Protein AF-A0AA39L4K6-F1 (afdb_monomer_lite)

Radius of gyration: 18.59 Å; chains: 1; bounding box: 51×26×50 Å

InterPro domains:
  IPR039020 Terpene cyclase PaxB-like [PF25129] (15-194)
  IPR039020 Terpene cyclase PaxB-like [PTHR42038] (5-194)

Organism: Sarocladium strictum (NCBI:txid5046)

Foldseek 3Di:
DDQDLFDDPPPPDPVPSVVVVVVVVVVLVLVLQLLVVLLVLCQVLLAQQWDLLLLLLLLLLLVCCLPPLDAGPVSNVSSVSVNVSSVSNLVSRLRSLCPLCVVPVPCNVCSVVSNNVSNVVNNVVLNVLLCVQQVDAQPDDDDQASPDHHVDGRRDSPVSSVVSVVVSVVCGVVRLVVSCVVRVHQGSHDPVSD

Sequence (194 aa):
MGYYNDVPPPGTPDWVMPTFAGIMSASVGLWLMAYVLMARRSLASNATPTPLIILGLNLAWEAVFAFYVADGPLDRIGFACWFLVDVPLVWATLRTIPKSFESQPLVRRHANAILFLSFLAGLAAFGWYAVWWLERPGMGYGDKTGKGWKDLTDRDTTELSFWTAVPIQLGGSIGSVAMVLQRGHSGGHGYAIW

pLDDT: mean 90.8, std 8.73, range [29.97, 98.5]

Structure (mmCIF, N/CA/C/O backbone):
data_AF-A0AA39L4K6-F1
#
_entry.id   AF-A0AA39L4K6-F1
#
loop_
_atom_site.group_PDB
_atom_site.id
_atom_site.type_symbol
_atom_site.label_atom_id
_atom_site.label_alt_id
_atom_site.label_comp_id
_atom_site.label_asym_id
_atom_site.label_entity_id
_atom_site.label_seq_id
_atom_site.pdbx_PDB_ins_code
_atom_site.Cartn_x
_atom_site.Cartn_y
_atom_site.Cartn_z
_atom_site.occupancy
_atom_site.B_iso_or_equiv
_atom_site.auth_seq_id
_atom_site.auth_comp_id
_atom_site.auth_asym_id
_atom_site.auth_atom_id
_atom_site.pdbx_PDB_model_num
ATOM 1 N N . MET A 1 1 ? 18.114 -14.392 -19.709 1.00 29.97 1 MET A N 1
ATOM 2 C CA . MET A 1 1 ? 16.843 -13.654 -19.555 1.00 29.97 1 MET A CA 1
ATOM 3 C C . MET A 1 1 ? 16.892 -12.989 -18.196 1.00 29.97 1 MET A C 1
ATOM 5 O O . MET A 1 1 ? 17.061 -13.702 -17.215 1.00 29.97 1 MET A O 1
ATOM 9 N N . GLY A 1 2 ? 16.935 -11.656 -18.158 1.00 38.69 2 GLY A N 1
ATOM 10 C CA . GLY A 1 2 ? 17.091 -10.896 -16.916 1.00 38.69 2 GLY A CA 1
ATOM 11 C C . GLY A 1 2 ? 15.879 -11.062 -16.002 1.00 38.69 2 GLY A C 1
ATOM 12 O O . GLY A 1 2 ? 14.761 -11.207 -16.480 1.00 38.69 2 GLY A O 1
ATOM 13 N N . TYR A 1 3 ? 16.123 -11.066 -14.692 1.00 43.72 3 TYR A N 1
ATOM 14 C CA . TYR A 1 3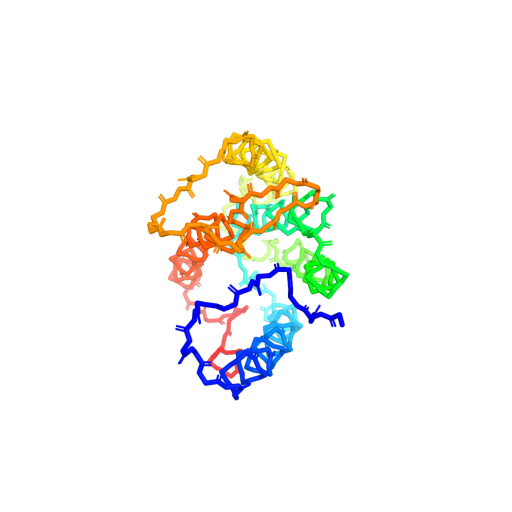 ? 15.100 -11.160 -13.643 1.00 43.72 3 TYR A CA 1
ATOM 15 C C . TYR A 1 3 ? 14.192 -9.917 -13.553 1.00 43.72 3 TYR A C 1
ATOM 17 O O . TYR A 1 3 ? 13.154 -9.972 -12.902 1.00 43.72 3 TYR A O 1
ATOM 25 N N . TYR A 1 4 ? 14.576 -8.833 -14.232 1.00 54.91 4 TYR A N 1
ATOM 26 C CA . TYR A 1 4 ? 13.848 -7.576 -14.367 1.00 54.91 4 TYR A CA 1
ATOM 27 C C . TYR A 1 4 ? 13.810 -7.181 -15.846 1.00 54.91 4 TYR A C 1
ATOM 29 O O . TYR A 1 4 ? 14.775 -7.434 -16.572 1.00 54.91 4 TYR A O 1
ATOM 37 N N . ASN A 1 5 ? 12.714 -6.550 -16.273 1.00 64.12 5 ASN A N 1
ATOM 38 C CA . ASN A 1 5 ? 12.571 -6.016 -17.634 1.00 64.12 5 ASN A CA 1
ATOM 39 C C . ASN A 1 5 ? 13.430 -4.764 -17.867 1.00 64.12 5 ASN A C 1
ATOM 41 O O . ASN A 1 5 ? 13.620 -4.351 -19.009 1.00 64.12 5 ASN A O 1
ATOM 45 N N . ASP A 1 6 ? 13.986 -4.206 -16.791 1.00 72.31 6 ASP A N 1
ATOM 46 C CA . ASP A 1 6 ? 14.810 -3.011 -16.820 1.00 72.31 6 ASP A CA 1
ATOM 47 C C . ASP A 1 6 ? 16.268 -3.327 -17.163 1.00 72.31 6 ASP A C 1
ATOM 49 O O . ASP A 1 6 ? 16.930 -4.139 -16.509 1.00 72.31 6 ASP A O 1
ATOM 53 N N . VAL A 1 7 ? 16.798 -2.621 -18.158 1.00 80.69 7 VAL A N 1
ATOM 54 C CA . VAL A 1 7 ? 18.212 -2.686 -18.533 1.00 80.69 7 VAL A CA 1
ATOM 55 C C . VAL A 1 7 ? 18.989 -1.605 -17.766 1.00 80.69 7 VAL A C 1
ATOM 57 O O . VAL A 1 7 ? 18.635 -0.429 -17.863 1.00 80.69 7 VAL A O 1
ATOM 60 N N . PRO A 1 8 ? 20.039 -1.955 -16.995 1.00 83.25 8 PRO A N 1
ATOM 61 C CA . PRO A 1 8 ? 20.866 -0.958 -16.321 1.00 83.25 8 PRO A CA 1
ATOM 62 C C . PRO A 1 8 ? 21.578 -0.041 -17.329 1.00 83.25 8 PRO A C 1
ATOM 64 O O . PRO A 1 8 ? 21.989 -0.515 -18.393 1.00 83.25 8 PRO A O 1
ATOM 67 N N . PRO A 1 9 ? 21.821 1.238 -16.985 1.00 84.25 9 PRO A N 1
ATOM 68 C CA . PRO A 1 9 ? 22.640 2.121 -17.806 1.00 84.25 9 PRO A CA 1
ATOM 69 C C . PRO A 1 9 ? 24.044 1.546 -18.072 1.00 84.25 9 PRO A C 1
ATOM 71 O O . PRO A 1 9 ? 24.598 0.854 -17.204 1.00 84.25 9 PRO A O 1
ATOM 74 N N . PRO A 1 10 ? 24.666 1.869 -19.223 1.00 86.25 10 PRO A N 1
ATOM 75 C CA . PRO A 1 10 ? 26.037 1.465 -19.514 1.00 86.25 10 PRO A CA 1
ATOM 76 C C . PRO A 1 10 ? 27.009 1.876 -18.399 1.00 86.25 10 PRO A C 1
ATOM 78 O O . PRO A 1 10 ? 26.962 3.000 -17.905 1.00 86.25 10 PRO A O 1
ATOM 81 N N . GLY A 1 11 ? 27.902 0.963 -18.007 1.00 88.06 11 GLY A N 1
ATOM 82 C CA . GLY A 1 11 ? 28.876 1.194 -16.932 1.00 88.06 11 GLY A CA 1
ATOM 83 C C . GLY A 1 11 ? 28.371 0.881 -15.518 1.00 88.06 11 GLY A C 1
ATOM 84 O O . GLY A 1 11 ? 29.139 1.018 -14.566 1.00 88.06 11 GLY A O 1
ATOM 85 N N . THR A 1 12 ? 27.121 0.429 -15.359 1.00 88.50 12 THR A N 1
ATOM 86 C CA . THR A 1 12 ? 26.621 -0.074 -14.069 1.00 88.50 12 THR A CA 1
ATOM 87 C C . THR A 1 12 ? 27.363 -1.361 -13.680 1.00 88.50 12 THR A C 1
ATOM 89 O O . THR A 1 12 ? 27.397 -2.288 -14.488 1.00 88.50 12 THR A O 1
ATOM 92 N N . PRO A 1 13 ? 27.930 -1.469 -12.463 1.00 93.94 13 PRO A N 1
ATOM 93 C CA . PRO A 1 13 ? 28.597 -2.694 -12.025 1.00 93.94 13 PRO A CA 1
ATOM 94 C C . PRO A 1 13 ? 27.655 -3.906 -11.965 1.00 93.94 13 PRO A C 1
ATOM 96 O O . PRO A 1 13 ? 26.534 -3.802 -11.463 1.00 93.94 13 PRO A O 1
ATOM 99 N N . ASP A 1 14 ? 28.146 -5.081 -12.370 1.00 90.44 14 ASP A N 1
ATOM 100 C CA . ASP A 1 14 ? 27.346 -6.315 -12.490 1.00 90.44 14 ASP A CA 1
ATOM 101 C C . ASP A 1 14 ? 26.696 -6.781 -11.175 1.00 90.44 14 ASP A C 1
ATOM 103 O O . ASP A 1 14 ? 25.696 -7.497 -11.187 1.00 90.44 14 ASP A O 1
ATOM 107 N N . TRP A 1 15 ? 27.236 -6.372 -10.023 1.00 90.69 15 TRP A N 1
ATOM 108 C CA . TRP A 1 15 ? 26.705 -6.733 -8.705 1.00 90.69 15 TRP A CA 1
ATOM 109 C C . TRP A 1 15 ? 25.495 -5.891 -8.275 1.00 90.69 15 TRP A C 1
ATOM 111 O O . TRP A 1 15 ? 24.776 -6.303 -7.361 1.00 90.69 15 TRP A O 1
ATOM 121 N N . VAL A 1 16 ? 25.236 -4.744 -8.917 1.00 89.81 16 VAL A N 1
ATOM 122 C CA . VAL A 1 16 ? 24.182 -3.801 -8.499 1.00 89.81 16 VAL A CA 1
ATOM 123 C C . VAL A 1 16 ? 22.800 -4.422 -8.651 1.00 89.81 16 VAL A C 1
ATOM 125 O O . VAL A 1 16 ? 22.031 -4.437 -7.693 1.00 89.81 16 VAL A O 1
ATOM 128 N N . MET A 1 17 ? 22.494 -4.984 -9.823 1.00 85.88 17 MET A N 1
ATOM 129 C CA . MET A 1 17 ? 21.175 -5.568 -10.089 1.00 85.88 17 MET A CA 1
ATOM 130 C C . MET A 1 17 ? 20.872 -6.792 -9.205 1.00 85.88 17 MET A C 1
ATOM 132 O O . MET A 1 17 ? 19.795 -6.826 -8.607 1.00 85.88 17 MET A O 1
ATOM 136 N N . PRO A 1 18 ? 21.798 -7.756 -9.014 1.00 86.56 18 PRO A N 1
ATOM 137 C CA . PRO A 1 18 ? 21.610 -8.838 -8.046 1.00 86.56 18 PRO A CA 1
ATOM 138 C C . PRO A 1 18 ? 21.428 -8.344 -6.606 1.00 86.56 18 PRO A C 1
ATOM 140 O O . PRO A 1 18 ? 20.574 -8.856 -5.884 1.00 86.56 18 PRO A O 1
ATOM 143 N N . THR A 1 19 ? 22.200 -7.337 -6.185 1.00 90.06 19 THR A N 1
ATOM 144 C CA . THR A 1 19 ? 22.086 -6.763 -4.834 1.00 90.06 19 THR A CA 1
ATOM 145 C C . THR A 1 19 ? 20.729 -6.101 -4.626 1.00 90.06 19 THR A C 1
ATOM 147 O O . THR A 1 19 ? 20.071 -6.357 -3.619 1.00 90.06 19 THR A O 1
ATOM 150 N N . PHE A 1 20 ? 20.280 -5.298 -5.594 1.00 85.75 20 PHE A N 1
ATOM 151 C CA . PHE A 1 20 ? 18.956 -4.683 -5.581 1.00 85.75 20 PHE A CA 1
ATOM 152 C C . PHE A 1 20 ? 17.855 -5.744 -5.484 1.00 85.75 20 PHE A C 1
ATOM 154 O O . PHE A 1 20 ? 17.018 -5.668 -4.588 1.00 85.75 20 PHE A O 1
ATOM 161 N N . ALA A 1 21 ? 17.909 -6.779 -6.327 1.00 82.81 21 ALA A N 1
ATOM 162 C CA . ALA A 1 21 ? 16.954 -7.885 -6.309 1.00 82.81 21 ALA A CA 1
ATOM 163 C C . ALA A 1 21 ? 16.888 -8.580 -4.937 1.00 82.81 21 ALA A C 1
ATOM 165 O O . ALA A 1 21 ? 15.802 -8.854 -4.417 1.00 82.81 21 ALA A O 1
ATOM 166 N N . GLY A 1 22 ? 18.052 -8.844 -4.334 1.00 87.81 22 GLY A N 1
ATOM 167 C CA . GLY A 1 22 ? 18.164 -9.475 -3.021 1.00 87.81 22 GLY A CA 1
ATOM 168 C C . GLY A 1 22 ? 17.578 -8.616 -1.901 1.00 87.81 22 GLY A C 1
ATOM 169 O O . GLY A 1 22 ? 16.774 -9.110 -1.109 1.00 87.81 22 GLY A O 1
ATOM 170 N N . ILE A 1 23 ? 17.924 -7.325 -1.864 1.00 89.94 23 ILE A N 1
ATOM 171 C CA . ILE A 1 23 ? 17.387 -6.374 -0.879 1.00 89.94 23 ILE A CA 1
ATOM 172 C C . ILE A 1 23 ? 15.873 -6.235 -1.046 1.00 89.94 23 ILE A C 1
ATOM 174 O O . ILE A 1 23 ? 15.145 -6.331 -0.064 1.00 89.94 23 ILE A O 1
ATOM 178 N N . MET A 1 24 ? 15.383 -6.068 -2.276 1.00 84.62 24 MET A N 1
ATOM 179 C CA . MET A 1 24 ? 13.950 -5.956 -2.552 1.00 84.62 24 MET A CA 1
ATOM 180 C C . MET A 1 24 ? 13.186 -7.199 -2.096 1.00 84.62 24 ME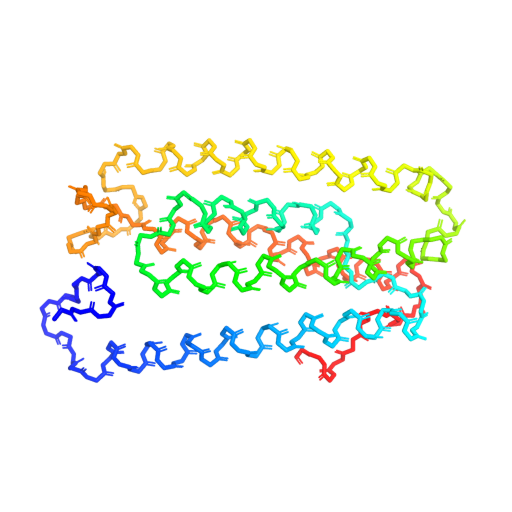T A C 1
ATOM 182 O O . MET A 1 24 ? 12.172 -7.077 -1.412 1.00 84.62 24 MET A O 1
ATOM 186 N N . SER A 1 25 ? 13.701 -8.392 -2.393 1.00 84.69 25 SER A N 1
ATOM 187 C CA . SER A 1 25 ? 13.085 -9.654 -1.966 1.00 84.69 25 SER A CA 1
ATOM 188 C C . SER A 1 25 ? 13.035 -9.785 -0.439 1.00 84.69 25 SER A C 1
ATOM 190 O O . SER A 1 25 ? 12.010 -10.182 0.118 1.00 84.69 25 SER A O 1
ATOM 192 N N . ALA A 1 26 ? 14.116 -9.411 0.254 1.00 89.75 26 ALA A N 1
ATOM 193 C CA . ALA A 1 26 ? 14.155 -9.405 1.715 1.00 89.75 26 ALA A CA 1
ATOM 194 C C . ALA A 1 26 ? 13.148 -8.404 2.306 1.00 89.75 26 ALA A C 1
ATOM 196 O O . ALA A 1 26 ? 12.408 -8.750 3.228 1.00 89.75 26 ALA A O 1
ATOM 197 N N . SER A 1 27 ? 13.066 -7.198 1.738 1.00 88.06 27 SER A N 1
ATOM 198 C CA . SER A 1 27 ? 12.105 -6.165 2.138 1.00 88.06 27 SER A CA 1
ATOM 199 C C . SER A 1 27 ? 10.658 -6.630 1.974 1.00 88.06 27 SER A C 1
ATOM 201 O O . SER A 1 27 ? 9.860 -6.455 2.892 1.00 88.06 27 SER A O 1
ATOM 203 N N . VAL A 1 28 ? 10.321 -7.289 0.858 1.00 86.38 28 VAL A N 1
ATOM 204 C CA . VAL A 1 28 ? 8.992 -7.893 0.646 1.00 86.38 28 VAL A CA 1
ATOM 205 C C . VAL A 1 28 ? 8.684 -8.916 1.743 1.00 86.38 28 VAL A C 1
ATOM 207 O O . VAL A 1 28 ? 7.606 -8.875 2.335 1.00 86.38 28 VAL A O 1
ATOM 210 N N . GLY A 1 29 ? 9.634 -9.801 2.062 1.00 89.69 29 GLY A N 1
ATOM 211 C CA . GLY A 1 29 ? 9.465 -10.814 3.108 1.00 89.69 29 GLY A CA 1
ATOM 212 C C . GLY A 1 29 ? 9.230 -10.218 4.501 1.00 89.69 29 GLY A C 1
ATOM 213 O O . GLY A 1 29 ? 8.312 -10.639 5.209 1.00 89.69 29 GLY A O 1
ATOM 214 N N . LEU A 1 30 ? 10.017 -9.207 4.882 1.00 92.00 30 LEU A N 1
ATOM 215 C CA . LEU A 1 30 ? 9.841 -8.490 6.150 1.00 92.00 30 LEU A CA 1
ATOM 216 C C . LEU A 1 30 ? 8.485 -7.773 6.210 1.00 92.00 30 LEU A C 1
ATOM 218 O O . LEU A 1 30 ? 7.815 -7.818 7.242 1.00 92.00 30 LEU A O 1
ATOM 222 N N . TRP A 1 31 ? 8.043 -7.181 5.099 1.00 90.38 31 TRP A N 1
ATOM 223 C CA . TRP A 1 31 ? 6.750 -6.503 5.012 1.00 90.38 31 TRP A CA 1
ATOM 224 C C . TRP A 1 31 ? 5.567 -7.468 5.175 1.00 90.38 31 TRP A C 1
ATOM 226 O O . TRP A 1 31 ? 4.653 -7.214 5.959 1.00 90.38 31 TRP A O 1
ATOM 236 N N . LEU A 1 32 ? 5.612 -8.630 4.513 1.00 91.88 32 LEU A N 1
ATOM 237 C CA . LEU A 1 32 ? 4.598 -9.681 4.675 1.00 91.88 32 LEU A CA 1
ATOM 238 C C . LEU A 1 32 ? 4.525 -10.171 6.129 1.00 91.88 32 LEU A C 1
ATOM 240 O O . LEU A 1 32 ? 3.436 -10.369 6.675 1.00 91.88 32 LEU A O 1
ATOM 244 N N . MET A 1 33 ? 5.679 -10.330 6.786 1.00 93.00 33 MET A N 1
ATOM 245 C CA . MET A 1 33 ? 5.731 -10.681 8.204 1.00 93.00 33 MET A CA 1
ATOM 246 C C . MET A 1 33 ? 5.096 -9.591 9.078 1.00 93.00 33 MET A C 1
ATOM 248 O O . MET A 1 33 ? 4.331 -9.922 9.989 1.00 93.00 33 MET A O 1
ATOM 252 N N . ALA A 1 34 ? 5.349 -8.313 8.783 1.00 92.81 34 ALA A N 1
ATOM 253 C CA . ALA A 1 34 ? 4.729 -7.198 9.490 1.00 92.81 34 ALA A CA 1
ATOM 254 C C . ALA A 1 34 ? 3.197 -7.265 9.401 1.00 92.81 34 ALA A C 1
ATOM 256 O O . ALA A 1 34 ? 2.538 -7.217 10.438 1.00 92.81 34 ALA A O 1
ATOM 257 N N . TYR A 1 35 ? 2.615 -7.501 8.221 1.00 92.44 35 TYR A N 1
ATOM 258 C CA . TYR A 1 35 ? 1.156 -7.632 8.067 1.00 92.44 35 TYR A CA 1
ATOM 259 C C . TYR A 1 35 ? 0.563 -8.770 8.908 1.00 92.44 35 TYR A C 1
ATOM 261 O O . TYR A 1 35 ? -0.453 -8.590 9.590 1.00 92.44 35 TYR A O 1
ATOM 269 N N . VAL A 1 36 ? 1.223 -9.931 8.941 1.00 93.19 36 VAL A N 1
ATOM 270 C CA . VAL A 1 36 ? 0.792 -11.058 9.783 1.00 93.19 36 VAL A CA 1
ATOM 271 C C . VAL A 1 36 ? 0.846 -10.686 11.269 1.00 93.19 36 VAL A C 1
ATOM 273 O O . VAL A 1 36 ? -0.093 -10.965 12.024 1.00 93.19 36 VAL A O 1
ATOM 276 N N . LEU A 1 37 ? 1.928 -10.041 11.711 1.00 94.50 37 LEU A N 1
ATOM 277 C CA . LEU A 1 37 ? 2.084 -9.599 13.097 1.00 94.50 37 LEU A CA 1
ATOM 278 C C . LEU A 1 37 ? 1.070 -8.509 13.472 1.00 94.50 37 LEU A C 1
ATOM 280 O O . LEU A 1 37 ? 0.504 -8.568 14.567 1.00 94.50 37 LEU A O 1
ATOM 284 N N . MET A 1 38 ? 0.776 -7.572 12.566 1.00 94.56 38 MET A N 1
ATOM 285 C CA . MET A 1 38 ? -0.260 -6.548 12.726 1.00 94.56 38 MET A CA 1
ATOM 286 C C . MET A 1 38 ? -1.634 -7.181 12.939 1.00 94.56 38 MET A C 1
ATOM 288 O O . MET A 1 38 ? -2.312 -6.861 13.918 1.00 94.56 38 MET A O 1
ATOM 292 N N . ALA A 1 39 ? -2.033 -8.127 12.083 1.00 95.06 39 ALA A N 1
ATOM 293 C CA . ALA A 1 39 ? -3.310 -8.825 12.215 1.00 95.06 39 ALA A CA 1
ATOM 294 C C . ALA A 1 39 ? -3.406 -9.573 13.558 1.00 95.06 39 ALA A C 1
ATOM 296 O O . ALA A 1 39 ? -4.384 -9.427 14.296 1.00 95.06 39 ALA A O 1
ATOM 297 N N . ARG A 1 40 ? -2.353 -10.308 13.944 1.00 95.12 40 ARG A N 1
ATOM 298 C CA . ARG A 1 40 ? -2.290 -11.010 15.241 1.00 95.12 40 ARG A CA 1
ATOM 299 C C . ARG A 1 40 ? -2.398 -10.049 16.424 1.00 95.12 40 ARG A C 1
ATOM 301 O O . ARG A 1 40 ? -3.171 -10.297 17.352 1.00 95.12 40 ARG A O 1
ATOM 308 N N . ARG A 1 41 ? -1.637 -8.950 16.406 1.00 94.94 41 ARG A N 1
ATOM 309 C CA . ARG A 1 41 ? -1.636 -7.936 17.470 1.00 94.94 41 ARG A CA 1
ATOM 310 C C . ARG A 1 41 ? -2.989 -7.245 17.575 1.00 94.94 41 ARG A C 1
ATOM 312 O O . ARG A 1 41 ? -3.464 -7.024 18.692 1.00 94.94 41 ARG A O 1
ATOM 319 N N . SER A 1 42 ? -3.612 -6.940 16.442 1.00 95.50 42 SER A N 1
ATOM 320 C CA . SER A 1 42 ? -4.950 -6.360 16.380 1.00 95.50 42 SER A CA 1
ATOM 321 C C . SER A 1 42 ? -5.962 -7.226 17.117 1.00 95.50 42 SER A C 1
ATOM 323 O O . SER A 1 42 ? -6.604 -6.754 18.055 1.00 95.50 42 SER A O 1
ATOM 325 N N . LEU A 1 43 ? -6.027 -8.513 16.779 1.00 96.06 43 LEU A N 1
ATOM 326 C CA . LEU A 1 43 ? -6.960 -9.457 17.396 1.00 96.06 43 LEU A CA 1
ATOM 327 C C . LEU A 1 43 ? -6.700 -9.624 18.895 1.00 96.06 43 LEU A C 1
ATOM 329 O O . LEU A 1 43 ? -7.637 -9.583 19.688 1.00 96.06 43 LEU A O 1
ATOM 333 N N . ALA A 1 44 ? -5.433 -9.746 19.298 1.00 95.50 44 ALA A N 1
ATOM 334 C CA . ALA A 1 44 ? -5.060 -9.897 20.705 1.00 95.50 44 ALA A CA 1
ATOM 335 C C . ALA A 1 44 ? -5.421 -8.663 21.551 1.00 95.50 44 ALA A C 1
ATOM 337 O O . ALA A 1 44 ? -5.822 -8.787 22.706 1.00 95.50 44 ALA A O 1
ATOM 338 N N . SER A 1 45 ? -5.294 -7.463 20.981 1.00 94.75 45 SER A N 1
ATOM 339 C CA . SER A 1 45 ? -5.597 -6.202 21.674 1.00 94.75 45 SER A CA 1
ATOM 340 C C . SER A 1 45 ? -7.031 -5.706 21.460 1.00 94.75 45 SER A C 1
ATOM 342 O O . SER A 1 45 ? -7.458 -4.762 22.125 1.00 94.75 45 SER A O 1
ATOM 344 N N . ASN A 1 46 ? -7.794 -6.359 20.578 1.00 93.94 46 ASN A N 1
ATOM 345 C CA . ASN A 1 46 ? -9.094 -5.907 20.085 1.00 93.94 46 ASN A CA 1
ATOM 346 C C . ASN A 1 46 ? -9.069 -4.459 19.562 1.00 93.94 46 ASN A C 1
ATOM 348 O O . ASN A 1 46 ? -9.996 -3.684 19.792 1.00 93.94 46 ASN A O 1
ATOM 352 N N . ALA A 1 47 ? -7.992 -4.096 18.871 1.00 94.25 47 ALA A N 1
ATOM 353 C CA . ALA A 1 47 ? -7.771 -2.759 18.340 1.00 94.25 47 ALA A CA 1
ATOM 354 C C . ALA A 1 47 ? -7.404 -2.835 16.855 1.00 94.25 47 ALA A C 1
ATOM 356 O O . ALA A 1 47 ? -6.578 -3.662 16.472 1.00 94.25 47 ALA A O 1
ATOM 357 N N . THR A 1 48 ? -8.016 -2.001 16.015 1.00 93.62 48 THR A N 1
ATOM 358 C CA . THR A 1 48 ? -7.743 -1.976 14.574 1.00 93.62 48 THR A CA 1
ATOM 359 C C . THR A 1 48 ? -6.268 -1.667 14.305 1.00 93.62 48 THR A C 1
ATOM 361 O O . THR A 1 48 ? -5.730 -0.755 14.933 1.00 93.62 48 THR A O 1
ATOM 364 N N . PRO A 1 49 ? -5.607 -2.401 13.391 1.00 91.56 49 PRO A N 1
ATOM 365 C CA . PRO A 1 49 ? -4.176 -2.247 13.136 1.00 91.56 49 PRO A CA 1
ATOM 366 C C . PRO A 1 49 ? -3.856 -1.096 12.177 1.00 91.56 49 PRO A C 1
ATOM 368 O O . PRO A 1 49 ? -2.711 -0.673 12.084 1.00 91.56 49 PRO A O 1
ATOM 371 N N . THR A 1 50 ? -4.852 -0.621 11.428 1.00 92.06 50 THR A N 1
ATOM 372 C CA . THR A 1 50 ? -4.685 0.381 10.374 1.00 92.06 50 THR A CA 1
ATOM 373 C C . THR A 1 50 ? -5.987 1.177 10.167 1.00 92.06 50 THR A C 1
ATOM 375 O O . THR A 1 50 ? -7.070 0.669 10.497 1.00 92.06 50 THR A O 1
ATOM 378 N N . PRO A 1 51 ? -5.928 2.420 9.653 1.00 93.81 51 PRO A N 1
ATOM 379 C CA . PRO A 1 51 ? -7.114 3.186 9.274 1.00 93.81 51 PRO A CA 1
ATOM 380 C C . PRO A 1 51 ? -7.908 2.530 8.133 1.00 93.81 51 PRO A C 1
ATOM 382 O O . PRO A 1 51 ? -7.341 2.120 7.124 1.00 93.81 51 PRO A O 1
ATOM 385 N N . LEU A 1 52 ? -9.242 2.514 8.245 1.00 94.31 52 LEU A N 1
ATOM 386 C CA . LEU A 1 52 ? -10.136 1.839 7.287 1.00 94.31 52 LEU A CA 1
ATOM 387 C C . LEU A 1 52 ? -9.989 2.318 5.842 1.00 94.31 52 LEU A C 1
ATOM 389 O O . LEU A 1 52 ? -9.938 1.501 4.927 1.00 94.31 52 LEU A O 1
ATOM 393 N N . ILE A 1 53 ? -9.938 3.638 5.650 1.00 96.12 53 ILE A N 1
ATOM 394 C CA . ILE A 1 53 ? -9.835 4.236 4.315 1.00 96.12 53 ILE A CA 1
ATOM 395 C C . ILE A 1 53 ? -8.504 3.843 3.674 1.00 96.12 53 ILE A C 1
ATOM 397 O O . ILE A 1 53 ? -8.481 3.423 2.523 1.00 96.12 53 ILE A O 1
ATOM 401 N N . ILE A 1 54 ? -7.410 3.927 4.438 1.00 96.44 54 ILE A N 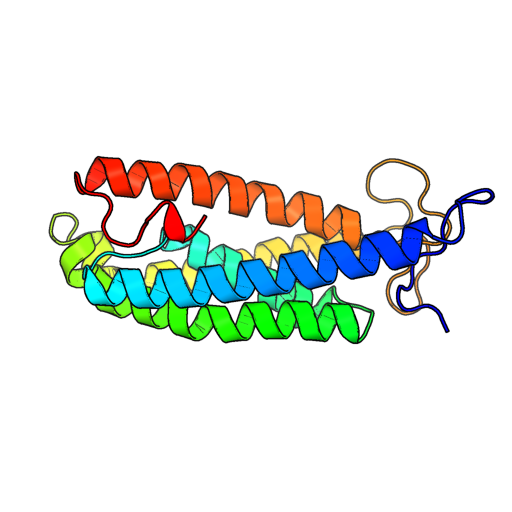1
ATOM 402 C CA . ILE A 1 54 ? -6.076 3.574 3.948 1.00 96.44 54 ILE A CA 1
ATOM 403 C C . ILE A 1 54 ? -5.999 2.091 3.603 1.00 96.44 54 ILE A C 1
ATOM 405 O O . ILE A 1 54 ? -5.475 1.766 2.550 1.00 96.44 54 ILE A O 1
ATOM 409 N N . LEU A 1 55 ? -6.570 1.206 4.424 1.00 95.94 55 LEU A N 1
ATOM 410 C CA . LEU A 1 55 ? -6.620 -0.223 4.115 1.00 95.94 55 LEU A CA 1
ATOM 411 C C . LEU A 1 55 ? -7.369 -0.505 2.807 1.00 95.94 55 LEU A C 1
ATOM 413 O O . LEU A 1 55 ? -6.896 -1.283 1.988 1.00 95.94 55 LEU A O 1
ATOM 417 N N . GLY A 1 56 ? -8.509 0.155 2.580 1.00 97.12 56 GLY A N 1
ATOM 418 C CA . GLY A 1 56 ? -9.240 0.027 1.317 1.00 97.12 56 GLY A CA 1
ATOM 419 C C . GLY A 1 56 ? -8.428 0.518 0.113 1.00 97.12 56 GLY A C 1
ATOM 420 O O . GLY A 1 56 ? -8.393 -0.151 -0.916 1.00 97.12 56 GLY A O 1
ATOM 421 N N . LEU A 1 57 ? -7.745 1.658 0.248 1.00 97.50 57 LEU A N 1
ATOM 422 C CA . LEU A 1 57 ? -6.880 2.201 -0.804 1.00 97.50 57 LEU A CA 1
ATOM 423 C C . LEU A 1 57 ? -5.648 1.320 -1.058 1.00 97.50 57 LEU A C 1
ATOM 425 O O . LEU A 1 57 ? -5.306 1.106 -2.216 1.00 97.50 57 LEU A O 1
ATOM 429 N N . ASN A 1 58 ? -5.018 0.782 -0.010 1.00 96.06 58 ASN A N 1
ATOM 430 C CA . ASN A 1 58 ? -3.875 -0.127 -0.122 1.00 96.06 58 ASN A CA 1
ATOM 431 C C . ASN A 1 58 ? -4.261 -1.399 -0.879 1.00 96.06 58 ASN A C 1
ATOM 433 O O . ASN A 1 58 ? -3.649 -1.724 -1.890 1.00 96.06 58 ASN A O 1
ATOM 437 N N . LEU A 1 59 ? -5.360 -2.036 -0.471 1.00 96.06 59 LEU A N 1
ATOM 438 C CA . LEU A 1 59 ? -5.875 -3.232 -1.132 1.00 96.06 59 LEU A CA 1
ATOM 439 C C . LEU A 1 59 ? -6.182 -2.978 -2.618 1.00 96.06 59 LEU A C 1
ATOM 441 O O . LEU A 1 59 ? -5.944 -3.830 -3.474 1.00 96.06 59 LEU A O 1
ATOM 445 N N . ALA A 1 60 ? -6.717 -1.797 -2.944 1.00 97.19 60 ALA A N 1
ATOM 446 C CA . ALA A 1 60 ? -6.992 -1.409 -4.323 1.00 97.19 60 ALA A CA 1
ATOM 447 C C . ALA A 1 60 ? -5.714 -1.187 -5.136 1.00 97.19 60 ALA A C 1
ATOM 449 O O . ALA A 1 60 ? -5.646 -1.586 -6.299 1.00 97.19 60 ALA A O 1
ATOM 450 N N . TRP A 1 61 ? -4.708 -0.562 -4.526 1.00 97.06 61 TRP A N 1
ATOM 451 C CA . TRP A 1 61 ? -3.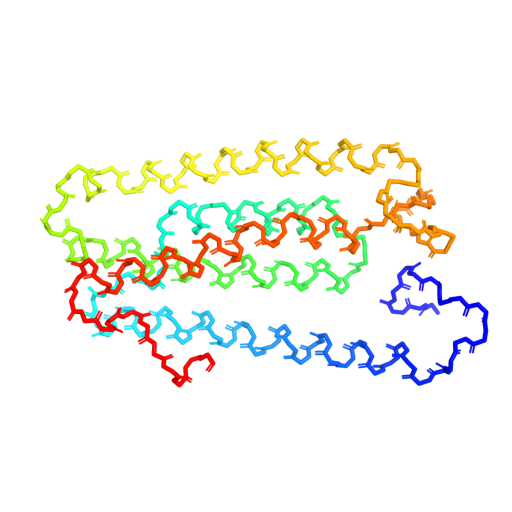399 -0.369 -5.128 1.00 97.06 61 TRP A CA 1
ATOM 452 C C . TRP A 1 61 ? -2.743 -1.714 -5.442 1.00 97.06 61 TRP A C 1
ATOM 454 O O . TRP A 1 61 ? -2.387 -1.967 -6.590 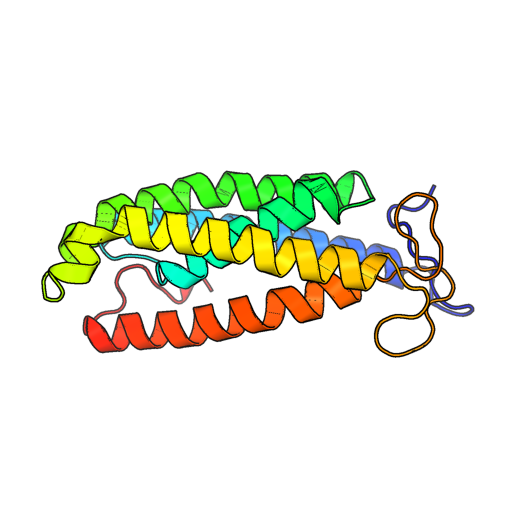1.00 97.06 61 TRP A O 1
ATOM 464 N N . GLU A 1 62 ? -2.699 -2.628 -4.474 1.00 95.12 62 GLU A N 1
ATOM 465 C CA . GLU A 1 62 ? -2.141 -3.969 -4.660 1.00 95.12 62 GLU A CA 1
ATOM 466 C C . GLU A 1 62 ? -2.888 -4.755 -5.746 1.00 95.12 62 GLU A C 1
ATOM 468 O O . GLU A 1 62 ? -2.254 -5.418 -6.564 1.00 95.12 62 GLU A O 1
ATOM 473 N N . ALA A 1 63 ? -4.217 -4.626 -5.832 1.00 95.44 63 ALA A N 1
ATOM 474 C CA . ALA A 1 63 ? -5.003 -5.241 -6.900 1.00 95.44 63 ALA A CA 1
ATOM 475 C C . ALA A 1 63 ? -4.643 -4.680 -8.289 1.00 95.44 63 ALA A C 1
ATOM 477 O O . ALA A 1 63 ? -4.369 -5.444 -9.216 1.00 95.44 63 ALA A O 1
ATOM 478 N N . VAL A 1 64 ? -4.612 -3.353 -8.455 1.00 97.06 64 VAL A N 1
ATOM 479 C CA . VAL A 1 64 ? -4.238 -2.727 -9.737 1.00 97.06 64 VAL A CA 1
ATOM 480 C C . VAL A 1 64 ? -2.820 -3.134 -10.135 1.00 97.06 64 VAL A C 1
ATOM 482 O O . VAL A 1 64 ? -2.572 -3.473 -11.294 1.00 97.06 64 VAL A O 1
ATOM 485 N N . PHE A 1 65 ? -1.891 -3.167 -9.184 1.00 94.69 65 PHE A N 1
ATOM 486 C CA . PHE A 1 65 ? -0.514 -3.528 -9.481 1.00 94.69 65 PHE A CA 1
ATOM 487 C C . PHE A 1 65 ? -0.353 -5.013 -9.797 1.00 94.69 65 PHE A C 1
ATOM 489 O O . PHE A 1 65 ? 0.256 -5.336 -10.812 1.00 94.69 65 PHE A O 1
ATOM 496 N N . ALA A 1 66 ? -0.969 -5.915 -9.032 1.00 93.19 66 ALA A N 1
ATOM 497 C CA . ALA A 1 66 ? -0.908 -7.352 -9.293 1.00 93.19 66 ALA A CA 1
ATOM 498 C C . ALA A 1 66 ? -1.523 -7.735 -10.649 1.00 93.19 66 ALA A C 1
ATOM 500 O O . ALA A 1 66 ? -0.957 -8.551 -11.379 1.00 93.19 66 ALA A O 1
ATOM 501 N N . PHE A 1 67 ? -2.680 -7.162 -10.995 1.00 93.12 67 PHE A N 1
ATOM 502 C CA . PHE A 1 67 ? -3.463 -7.612 -12.150 1.00 93.12 67 PHE A CA 1
ATOM 503 C C . PHE A 1 67 ? -3.245 -6.794 -13.426 1.00 93.12 67 PHE A C 1
ATOM 505 O O . PHE A 1 67 ? -3.554 -7.291 -14.509 1.00 93.12 67 PHE A O 1
ATOM 512 N N . TYR A 1 68 ? -2.717 -5.568 -13.335 1.00 94.75 68 TYR A N 1
ATOM 513 C CA . TYR A 1 68 ? -2.538 -4.693 -14.497 1.00 94.75 68 TYR A CA 1
ATOM 514 C C . TYR A 1 68 ? -1.103 -4.188 -14.684 1.00 94.75 68 TYR A C 1
ATOM 516 O O . TYR A 1 68 ? -0.562 -4.329 -15.784 1.00 94.75 68 TYR A O 1
ATOM 524 N N . VAL A 1 69 ? -0.484 -3.607 -13.650 1.00 94.44 69 VAL A N 1
ATOM 525 C CA . VAL A 1 69 ? 0.825 -2.932 -13.788 1.00 94.44 69 VAL A CA 1
ATOM 526 C C . VAL A 1 69 ? 1.990 -3.920 -13.817 1.00 94.44 69 VAL A C 1
ATOM 528 O O . VAL A 1 69 ? 2.922 -3.727 -14.591 1.00 94.44 69 VAL A O 1
ATOM 531 N N . ALA A 1 70 ? 1.949 -4.980 -13.011 1.00 90.69 70 ALA A N 1
ATOM 532 C CA . ALA A 1 70 ? 3.037 -5.941 -12.909 1.00 90.69 70 ALA A CA 1
ATOM 533 C C . ALA A 1 70 ? 3.250 -6.691 -14.227 1.00 90.69 70 ALA A C 1
ATOM 535 O O . ALA A 1 70 ? 2.365 -7.402 -14.724 1.00 90.69 70 ALA A O 1
ATOM 536 N N . ASP A 1 71 ? 4.455 -6.551 -14.763 1.00 82.50 71 ASP A N 1
ATOM 537 C CA . ASP A 1 71 ? 4.838 -7.110 -16.051 1.00 82.50 71 ASP A CA 1
ATOM 538 C C . ASP A 1 71 ? 5.595 -8.431 -15.878 1.00 82.50 71 ASP A C 1
ATOM 540 O O . ASP A 1 71 ? 5.176 -9.478 -16.379 1.00 82.50 71 ASP A O 1
ATOM 544 N N . GLY A 1 72 ? 6.650 -8.405 -15.057 1.00 80.94 72 GLY A N 1
ATOM 545 C CA . GLY A 1 72 ? 7.449 -9.575 -14.721 1.00 80.94 72 GLY A CA 1
ATOM 546 C C . GLY A 1 72 ? 6.694 -10.590 -13.844 1.00 80.94 72 GLY A C 1
ATOM 547 O O . GLY A 1 72 ? 5.930 -10.200 -12.954 1.00 80.94 72 GLY A O 1
ATOM 548 N N . PRO A 1 73 ? 6.933 -11.907 -14.015 1.00 79.94 73 PRO A N 1
ATOM 549 C CA . PRO A 1 73 ? 6.334 -12.937 -13.165 1.00 79.94 73 PRO A CA 1
ATOM 550 C C . PRO A 1 73 ? 6.635 -12.752 -11.673 1.00 79.94 73 PRO A C 1
ATOM 552 O O . PRO A 1 73 ? 5.755 -12.974 -10.846 1.00 79.94 73 PRO A O 1
ATOM 555 N N . LEU A 1 74 ? 7.854 -12.329 -11.323 1.00 79.81 74 LEU A N 1
ATOM 556 C CA . LEU A 1 74 ? 8.246 -12.102 -9.930 1.00 79.81 74 LEU A CA 1
ATOM 557 C C . LEU A 1 74 ? 7.522 -10.910 -9.311 1.00 79.81 74 LEU A C 1
ATOM 559 O O . LEU A 1 74 ? 6.991 -11.046 -8.212 1.00 79.81 74 LEU A O 1
ATOM 563 N N . ASP A 1 75 ? 7.432 -9.791 -10.031 1.00 81.19 75 ASP A N 1
ATOM 564 C CA . ASP A 1 75 ? 6.689 -8.614 -9.573 1.00 81.19 75 ASP A CA 1
ATOM 565 C C . ASP A 1 75 ? 5.227 -8.985 -9.322 1.00 81.19 75 ASP A C 1
ATOM 567 O O . ASP A 1 75 ? 4.671 -8.696 -8.262 1.00 81.19 75 ASP A O 1
ATOM 571 N N . ARG A 1 76 ? 4.617 -9.721 -10.260 1.00 86.12 76 ARG A N 1
ATOM 572 C CA . ARG A 1 76 ? 3.231 -10.181 -10.139 1.00 86.12 76 ARG A CA 1
ATOM 573 C C . ARG A 1 76 ? 3.025 -11.084 -8.926 1.00 86.12 76 ARG A C 1
ATOM 575 O O . ARG A 1 76 ? 2.035 -10.921 -8.219 1.00 86.12 76 ARG A O 1
ATOM 582 N N . ILE A 1 77 ? 3.946 -12.015 -8.670 1.00 87.00 77 ILE A N 1
ATOM 583 C CA . ILE A 1 77 ? 3.907 -12.872 -7.476 1.00 87.00 77 ILE A CA 1
ATOM 584 C C . ILE A 1 77 ? 4.044 -12.026 -6.206 1.00 87.00 77 ILE A C 1
ATOM 586 O O . ILE A 1 77 ? 3.279 -12.234 -5.269 1.00 87.00 77 ILE A O 1
ATOM 590 N N . GLY A 1 78 ? 4.967 -11.061 -6.174 1.00 86.25 78 GLY A N 1
ATOM 591 C CA . GLY A 1 78 ? 5.161 -10.162 -5.036 1.00 86.25 78 GLY A CA 1
ATOM 592 C C . GLY A 1 78 ? 3.890 -9.388 -4.681 1.00 86.25 78 GLY A C 1
ATOM 593 O O . GLY A 1 78 ? 3.414 -9.476 -3.548 1.00 86.25 78 GLY A O 1
ATOM 594 N N . PHE A 1 79 ? 3.285 -8.716 -5.665 1.00 88.31 79 PHE A N 1
ATOM 595 C CA . PHE A 1 79 ? 2.029 -7.983 -5.472 1.00 88.31 79 PHE A CA 1
ATOM 596 C C . PHE A 1 79 ? 0.856 -8.897 -5.106 1.00 88.31 79 PHE A C 1
ATOM 598 O O . PHE A 1 79 ? 0.060 -8.549 -4.237 1.00 88.31 79 PHE A O 1
ATOM 605 N N . ALA A 1 80 ? 0.755 -10.082 -5.715 1.00 89.50 80 ALA A N 1
ATOM 606 C CA . ALA A 1 80 ? -0.279 -11.051 -5.358 1.00 89.50 80 ALA A CA 1
ATOM 607 C C . ALA A 1 80 ? -0.120 -11.553 -3.913 1.00 89.50 80 ALA A C 1
ATOM 609 O O . ALA A 1 80 ? -1.112 -11.704 -3.205 1.00 89.50 80 ALA A O 1
ATOM 610 N N . CYS A 1 81 ? 1.112 -11.784 -3.452 1.00 90.44 81 CYS A N 1
ATOM 611 C CA . CYS A 1 81 ? 1.384 -12.153 -2.066 1.00 90.44 81 CYS A CA 1
ATOM 612 C C . CYS A 1 81 ? 0.969 -11.046 -1.091 1.00 90.44 81 CYS A C 1
ATOM 614 O O . CYS A 1 81 ? 0.331 -11.361 -0.088 1.00 90.44 81 CYS A O 1
ATOM 616 N N . TRP A 1 82 ? 1.280 -9.777 -1.384 1.00 90.44 82 TRP A N 1
ATOM 617 C CA . TRP A 1 82 ? 0.798 -8.651 -0.574 1.00 90.44 82 TRP A CA 1
ATOM 618 C C . TRP A 1 82 ? -0.732 -8.621 -0.515 1.00 90.44 82 TRP A C 1
ATOM 620 O O . TRP A 1 82 ? -1.286 -8.743 0.579 1.00 90.44 82 TRP A O 1
ATOM 630 N N . PHE A 1 83 ? -1.394 -8.673 -1.675 1.00 91.12 83 PHE A N 1
ATOM 631 C CA . PHE A 1 83 ? -2.857 -8.674 -1.773 1.00 91.12 83 PHE A CA 1
ATOM 632 C C . PHE A 1 83 ? -3.514 -9.808 -0.972 1.00 91.12 83 PHE A C 1
ATOM 634 O O . PHE A 1 83 ? -4.535 -9.623 -0.306 1.00 91.12 83 PHE A O 1
ATOM 641 N N . LEU A 1 84 ? -2.927 -11.007 -1.007 1.00 91.00 84 LEU A N 1
ATOM 642 C CA . LEU A 1 84 ? -3.436 -12.159 -0.263 1.00 91.00 84 LEU A CA 1
ATOM 643 C C . LEU A 1 84 ? -3.236 -12.021 1.250 1.00 91.00 84 LEU A C 1
ATOM 645 O O . LEU A 1 84 ? -4.101 -12.449 2.016 1.00 91.00 84 LEU A O 1
ATOM 649 N N . VAL A 1 85 ? -2.121 -11.441 1.699 1.00 90.81 85 VAL A N 1
ATOM 650 C CA . VAL A 1 85 ? -1.860 -11.216 3.131 1.00 90.81 85 VAL A CA 1
ATOM 651 C C . VAL A 1 85 ? -2.693 -10.056 3.686 1.00 90.81 85 VAL A C 1
ATOM 653 O O . VAL A 1 85 ? -3.034 -10.062 4.875 1.00 90.81 85 VAL A O 1
ATOM 656 N N . ASP A 1 86 ? -3.131 -9.133 2.834 1.00 91.56 86 ASP A N 1
ATOM 657 C CA . ASP A 1 86 ? -4.085 -8.092 3.206 1.00 91.56 86 ASP A CA 1
ATOM 658 C C . ASP A 1 86 ? -5.464 -8.670 3.590 1.00 91.56 86 ASP A C 1
ATOM 660 O O . ASP A 1 86 ? -6.170 -8.090 4.416 1.00 91.56 86 ASP A O 1
ATOM 664 N N . VAL A 1 87 ? -5.844 -9.868 3.118 1.00 91.06 87 VAL A N 1
ATOM 665 C CA . VAL A 1 87 ? -7.119 -10.516 3.499 1.00 91.06 87 VAL A CA 1
ATOM 666 C C . VAL A 1 87 ? -7.215 -10.775 5.018 1.00 91.06 87 VAL A C 1
ATOM 668 O O . VAL A 1 87 ? -8.187 -10.322 5.638 1.00 91.06 87 VAL A O 1
ATOM 671 N N . PRO A 1 88 ? -6.242 -11.446 5.673 1.00 92.81 88 PRO A N 1
ATOM 672 C CA . PRO A 1 88 ? -6.170 -11.510 7.133 1.00 92.81 88 PRO A CA 1
ATOM 673 C C . PRO A 1 88 ? -6.208 -10.146 7.834 1.00 92.81 88 PRO A C 1
ATOM 675 O O . PRO A 1 88 ? -6.816 -10.033 8.903 1.00 92.81 88 PRO A O 1
ATOM 678 N N . LEU A 1 89 ? -5.582 -9.114 7.257 1.00 94.38 89 LEU A N 1
ATOM 679 C CA . LEU A 1 89 ? -5.529 -7.774 7.843 1.00 94.38 89 LEU A CA 1
ATOM 680 C C . LEU A 1 89 ? -6.891 -7.069 7.780 1.00 94.38 89 LEU A C 1
ATOM 682 O O . LEU A 1 89 ? -7.343 -6.503 8.782 1.00 94.38 89 LEU A O 1
ATOM 686 N N . VAL A 1 90 ? -7.589 -7.169 6.646 1.00 95.88 90 VAL A N 1
ATOM 687 C CA . VAL A 1 90 ? -8.976 -6.715 6.473 1.00 95.88 90 VAL A CA 1
ATOM 688 C C . VAL A 1 90 ? -9.878 -7.424 7.473 1.00 95.88 90 VAL A C 1
ATOM 690 O O . VAL A 1 90 ? -10.614 -6.771 8.215 1.00 95.88 90 VAL A O 1
ATOM 693 N N . TRP A 1 91 ? -9.780 -8.751 7.566 1.00 95.50 91 TRP A N 1
ATOM 694 C CA . TRP A 1 91 ? -10.572 -9.529 8.514 1.00 95.50 91 TRP A CA 1
ATOM 695 C C . TRP A 1 91 ? -10.330 -9.104 9.971 1.00 95.50 91 TRP A C 1
ATOM 697 O O . TRP A 1 91 ? -11.290 -8.848 10.705 1.00 95.50 91 TRP A O 1
ATOM 707 N N . ALA A 1 92 ? -9.067 -8.975 10.392 1.00 95.94 92 ALA A N 1
ATOM 708 C CA . ALA A 1 92 ? -8.715 -8.530 11.740 1.00 95.94 92 ALA A CA 1
ATOM 709 C C . ALA A 1 92 ? -9.230 -7.111 12.029 1.00 95.94 92 ALA A C 1
ATOM 711 O O . ALA A 1 92 ? -9.768 -6.845 13.108 1.00 95.94 92 ALA A O 1
ATOM 712 N N . THR A 1 93 ? -9.139 -6.215 11.047 1.00 95.19 93 THR A N 1
ATOM 713 C CA . THR A 1 93 ? -9.657 -4.848 11.146 1.00 95.19 93 THR A CA 1
ATOM 714 C C . THR A 1 93 ? -11.169 -4.856 11.356 1.00 95.19 93 THR A C 1
ATOM 716 O O . THR A 1 93 ? -11.651 -4.321 12.353 1.00 95.19 93 THR A O 1
ATOM 719 N N . LEU A 1 94 ? -11.929 -5.528 10.487 1.00 95.56 94 LEU A N 1
ATOM 720 C CA . LEU A 1 94 ? -13.391 -5.591 10.594 1.00 95.56 94 LEU A CA 1
ATOM 721 C C . LEU A 1 94 ? -13.851 -6.215 11.917 1.00 95.56 94 LEU A C 1
ATOM 723 O O . LEU A 1 94 ? -14.802 -5.734 12.536 1.00 95.56 94 LEU A O 1
ATOM 727 N N . ARG A 1 95 ? -13.140 -7.237 12.403 1.00 96.31 95 ARG A N 1
ATOM 728 C CA . ARG A 1 95 ? -13.448 -7.896 13.677 1.00 96.31 95 ARG A CA 1
ATOM 729 C C . ARG A 1 95 ? -13.203 -7.008 14.900 1.00 96.31 95 ARG A C 1
ATOM 731 O O . ARG A 1 95 ? -13.875 -7.180 15.914 1.00 96.31 95 ARG A O 1
ATOM 738 N N . THR A 1 96 ? -12.267 -6.064 14.824 1.00 96.00 96 THR A N 1
ATOM 739 C CA . THR A 1 96 ? -11.868 -5.207 15.957 1.00 96.00 96 THR A CA 1
ATOM 740 C C . THR A 1 96 ? -12.473 -3.801 15.927 1.00 96.00 96 THR A C 1
ATOM 742 O O . THR A 1 96 ? -12.383 -3.067 16.918 1.00 96.00 96 THR A O 1
ATOM 745 N N . ILE A 1 97 ? -13.163 -3.434 14.843 1.00 93.94 97 ILE A N 1
ATOM 746 C CA . ILE A 1 97 ? -13.907 -2.172 14.714 1.00 93.94 97 ILE A CA 1
ATOM 747 C C . ILE A 1 97 ? -14.897 -1.916 15.851 1.00 93.94 97 ILE A C 1
ATOM 749 O O . ILE A 1 97 ? -14.880 -0.797 16.364 1.00 93.94 97 ILE A O 1
ATOM 753 N N . PRO A 1 98 ? -15.742 -2.881 16.281 1.00 92.44 98 PRO A N 1
ATOM 754 C CA . PRO A 1 98 ? -16.759 -2.605 17.292 1.00 92.44 98 PRO A CA 1
ATOM 755 C C . PRO A 1 98 ? -16.198 -2.007 18.582 1.00 92.44 98 PRO A C 1
ATOM 757 O O . PRO A 1 98 ? -16.845 -1.145 19.171 1.00 92.44 98 PRO A O 1
ATOM 760 N N . LYS A 1 99 ? -14.995 -2.444 18.977 1.00 91.94 99 LYS A N 1
ATOM 761 C CA . LYS A 1 99 ? -14.280 -1.934 20.148 1.00 91.94 99 LYS A CA 1
ATOM 762 C C . LYS A 1 99 ? -13.457 -0.685 19.825 1.00 91.94 99 LYS A C 1
ATOM 764 O O . LYS A 1 99 ? -13.468 0.268 20.589 1.00 91.94 99 LYS A O 1
ATOM 769 N N . SER A 1 100 ? -12.769 -0.663 18.683 1.00 91.50 100 SER A N 1
ATOM 770 C CA . SER A 1 100 ? -11.897 0.466 18.306 1.00 91.50 100 SER A CA 1
ATOM 771 C C . SER A 1 100 ? -12.651 1.764 18.045 1.00 91.50 100 SER A C 1
ATOM 773 O O . SER A 1 100 ? -12.097 2.836 18.250 1.00 91.50 100 SER A O 1
ATOM 775 N N . PHE A 1 101 ? -13.899 1.658 17.591 1.00 91.62 101 PHE A N 1
ATOM 776 C CA . PHE A 1 101 ? -14.767 2.785 17.259 1.00 91.62 101 PHE A CA 1
ATOM 777 C C . PHE A 1 101 ? -16.011 2.819 18.152 1.00 91.62 101 PHE A C 1
ATOM 779 O O . PHE A 1 101 ? -17.094 3.210 17.714 1.00 91.62 101 PHE A O 1
ATOM 786 N N . GLU A 1 102 ? -15.885 2.376 19.406 1.00 90.75 102 GLU A N 1
ATOM 787 C CA . GLU A 1 102 ? -16.992 2.365 20.368 1.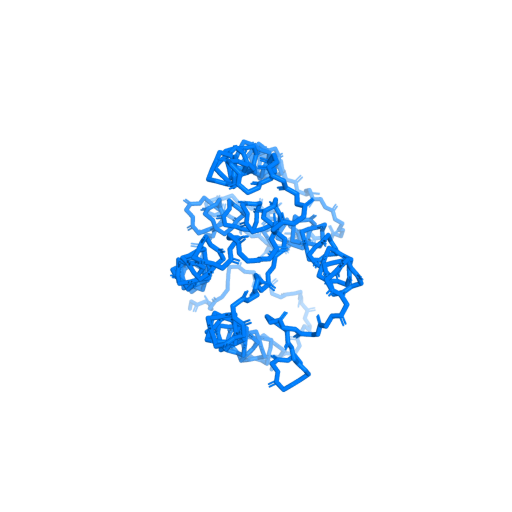00 90.75 102 GLU A CA 1
ATOM 788 C C . GLU A 1 102 ? -17.578 3.769 20.584 1.00 90.75 102 GLU A C 1
ATOM 790 O O . GLU A 1 102 ? -18.797 3.930 20.620 1.00 90.75 102 GLU A O 1
ATOM 795 N N . SER A 1 103 ? -16.724 4.796 20.615 1.00 90.62 103 SER A N 1
ATOM 796 C CA . SER A 1 103 ? -17.124 6.202 20.733 1.00 90.62 103 SER A CA 1
ATOM 797 C C . SER A 1 103 ? -17.496 6.869 19.398 1.00 90.62 103 SER A C 1
ATOM 799 O O . SER A 1 103 ? -17.873 8.039 19.387 1.00 90.62 103 SER A O 1
ATOM 801 N N . GLN A 1 104 ? -17.433 6.154 18.264 1.00 92.38 104 GLN A N 1
ATOM 802 C CA . GLN A 1 104 ? -17.797 6.656 16.928 1.00 92.38 104 GLN A CA 1
ATOM 803 C C . GLN A 1 104 ? -18.856 5.752 16.270 1.00 92.38 104 GLN A C 1
ATOM 805 O O . GLN A 1 104 ? -18.549 4.991 15.342 1.00 92.38 104 GLN A O 1
ATOM 810 N N . PRO A 1 105 ? -20.133 5.846 16.690 1.00 93.00 105 PRO A N 1
ATOM 811 C CA . PRO A 1 105 ? -21.186 4.920 16.265 1.00 93.00 105 PRO A CA 1
ATOM 812 C C . PRO A 1 105 ? -21.428 4.915 14.750 1.00 93.00 105 PRO A C 1
ATOM 814 O O . PRO A 1 105 ? -21.743 3.868 14.184 1.00 93.00 105 PRO A O 1
ATOM 817 N N . LEU A 1 106 ? -21.232 6.052 14.073 1.00 94.50 106 LEU A N 1
ATOM 818 C CA . LEU A 1 106 ? -21.366 6.145 12.615 1.00 94.50 106 LEU A CA 1
ATOM 819 C C . LEU A 1 106 ? -20.291 5.326 11.889 1.00 94.50 106 LEU A C 1
ATOM 821 O O . LEU A 1 106 ? -20.619 4.530 11.011 1.00 94.50 106 LEU A O 1
ATOM 825 N N . VAL A 1 107 ? -19.023 5.462 12.292 1.00 93.12 107 VAL A N 1
ATOM 826 C CA . VAL A 1 107 ? -17.913 4.697 11.699 1.00 93.12 107 VAL A CA 1
ATOM 827 C C . VAL A 1 107 ? -18.109 3.209 11.963 1.00 93.12 107 VAL A C 1
ATOM 829 O O . VAL A 1 107 ? -18.028 2.402 11.041 1.00 93.12 107 VAL A O 1
ATOM 832 N N . ARG A 1 108 ? -18.457 2.842 13.201 1.00 94.00 108 ARG A N 1
ATOM 833 C CA . ARG A 1 108 ? -18.723 1.452 13.580 1.00 94.00 108 ARG A CA 1
ATOM 834 C C . ARG A 1 108 ? -19.847 0.819 12.755 1.00 94.00 108 ARG A C 1
ATOM 836 O O . ARG A 1 108 ? -19.702 -0.318 12.317 1.00 94.00 108 ARG A O 1
ATOM 843 N N . ARG A 1 109 ? -20.957 1.533 12.536 1.00 95.94 109 ARG A N 1
ATOM 844 C CA . ARG A 1 109 ? -22.115 1.031 11.772 1.00 95.94 109 ARG A CA 1
ATOM 845 C C . ARG A 1 109 ? -21.817 0.876 10.281 1.00 95.94 109 ARG A C 1
ATOM 847 O O . ARG A 1 109 ? -22.346 -0.036 9.652 1.00 95.94 109 ARG A O 1
ATOM 854 N N . HIS A 1 110 ? -20.995 1.762 9.724 1.00 96.94 110 HIS A N 1
ATOM 855 C CA . HIS A 1 110 ? -20.741 1.836 8.284 1.00 96.94 110 HIS A CA 1
ATOM 856 C C . HIS A 1 110 ? -19.358 1.333 7.865 1.00 96.94 110 HIS A C 1
ATOM 858 O O . HIS A 1 110 ? -19.007 1.445 6.698 1.00 96.94 110 HIS A O 1
ATOM 864 N N . ALA A 1 111 ? -18.591 0.734 8.771 1.00 95.88 111 ALA A N 1
ATOM 865 C CA . ALA A 1 111 ? -17.232 0.260 8.534 1.00 95.88 111 ALA A CA 1
ATOM 866 C C . ALA A 1 111 ? -17.042 -0.547 7.241 1.00 95.88 111 ALA A C 1
ATOM 868 O O . ALA A 1 111 ? -16.154 -0.232 6.451 1.00 95.88 111 ALA A O 1
ATOM 869 N N . ASN A 1 112 ? -17.897 -1.547 7.002 1.00 95.81 112 ASN A N 1
ATOM 870 C CA . ASN A 1 112 ? -17.833 -2.367 5.788 1.00 95.81 112 ASN A CA 1
ATOM 871 C C . ASN A 1 112 ? -18.042 -1.518 4.528 1.00 95.81 112 ASN A C 1
ATOM 873 O O . ASN A 1 112 ? -17.329 -1.687 3.546 1.00 95.81 112 ASN A O 1
ATOM 877 N N . ALA A 1 113 ? -19.001 -0.588 4.569 1.00 97.50 113 ALA A N 1
ATOM 878 C CA . ALA A 1 113 ? -19.280 0.308 3.455 1.00 97.50 113 ALA A CA 1
ATOM 879 C C . ALA A 1 113 ? -18.132 1.300 3.234 1.00 97.50 113 ALA A C 1
ATOM 881 O O . ALA A 1 113 ? -17.753 1.523 2.094 1.00 97.50 113 ALA A O 1
ATOM 882 N N . ILE A 1 114 ? -17.543 1.849 4.302 1.00 97.50 114 ILE A N 1
ATOM 883 C CA . ILE A 1 114 ? -16.377 2.738 4.216 1.00 97.50 114 ILE A CA 1
ATOM 884 C C . ILE A 1 114 ? -15.224 2.005 3.532 1.00 97.50 114 ILE A C 1
ATOM 886 O O . ILE A 1 114 ? -14.715 2.492 2.531 1.00 97.50 114 ILE A O 1
ATOM 890 N N . LEU A 1 115 ? -14.860 0.816 4.022 1.00 97.19 115 LEU A N 1
ATOM 891 C CA . LEU A 1 115 ? -13.769 0.027 3.453 1.00 97.19 115 LEU A CA 1
ATOM 892 C C . LEU A 1 115 ? -14.036 -0.339 1.986 1.00 97.19 115 LEU A C 1
ATOM 894 O O . LEU A 1 115 ? -13.165 -0.150 1.141 1.00 97.19 115 LEU A O 1
ATOM 898 N N . PHE A 1 116 ? -15.248 -0.800 1.668 1.00 97.62 116 PHE A N 1
ATOM 899 C CA . PHE A 1 116 ? -15.626 -1.168 0.303 1.00 97.62 116 PHE A CA 1
ATOM 900 C C . PHE A 1 116 ? -15.622 0.031 -0.654 1.00 97.62 116 PHE A C 1
ATOM 902 O O . PHE A 1 116 ? -15.075 -0.058 -1.748 1.00 97.62 116 PHE A O 1
ATOM 909 N N . LEU A 1 117 ? -16.185 1.170 -0.245 1.00 98.38 117 LEU A N 1
ATOM 910 C CA . LEU A 1 117 ? -16.193 2.383 -1.063 1.00 98.38 117 LEU A CA 1
ATOM 911 C C . LEU A 1 117 ? -14.785 2.956 -1.238 1.00 98.38 117 LEU A C 1
ATOM 913 O O . LEU A 1 117 ? -14.456 3.401 -2.332 1.00 98.38 117 LEU A O 1
ATOM 917 N N . SER A 1 118 ? -13.938 2.910 -0.204 1.00 98.12 118 SER A N 1
ATOM 918 C CA . SER A 1 118 ? -12.524 3.284 -0.323 1.00 98.12 118 SER A CA 1
ATOM 919 C C . SER A 1 118 ? -11.780 2.372 -1.295 1.00 98.12 118 SER A C 1
ATOM 921 O O . SER A 1 118 ? -11.023 2.873 -2.119 1.00 98.12 118 SER A O 1
ATOM 923 N N . PHE A 1 119 ? -12.042 1.064 -1.262 1.00 98.12 119 PHE A N 1
ATOM 924 C CA . PHE A 1 119 ? -11.487 0.118 -2.226 1.00 98.12 119 PHE A CA 1
ATOM 925 C C . PHE A 1 119 ? -11.944 0.416 -3.661 1.00 98.12 119 PHE A C 1
ATOM 927 O O . PHE A 1 119 ? -11.109 0.540 -4.551 1.00 98.12 119 PHE A O 1
ATOM 934 N N . LEU A 1 120 ? -13.245 0.615 -3.900 1.00 98.50 120 LEU A N 1
ATOM 935 C CA . LEU A 1 120 ? -13.756 0.953 -5.236 1.00 98.50 120 LEU A CA 1
ATOM 936 C C . LEU A 1 120 ? -13.211 2.289 -5.755 1.00 98.50 120 LEU A C 1
ATOM 938 O O . LEU A 1 120 ? -12.821 2.387 -6.919 1.00 98.50 120 LEU A O 1
ATOM 942 N N . ALA A 1 121 ? -13.161 3.309 -4.896 1.00 98.31 121 ALA A N 1
ATOM 943 C CA . ALA A 1 121 ? -12.577 4.599 -5.240 1.00 98.31 121 ALA A CA 1
ATOM 944 C C . ALA A 1 121 ? -11.082 4.462 -5.564 1.00 98.31 121 ALA A C 1
ATOM 946 O O . ALA A 1 121 ? -10.615 5.038 -6.543 1.00 98.31 121 ALA A O 1
ATOM 947 N N . GLY A 1 122 ? -10.354 3.655 -4.787 1.00 98.12 122 GLY A N 1
ATOM 948 C CA . GLY A 1 122 ? -8.956 3.324 -5.039 1.00 98.12 122 GLY A CA 1
ATOM 949 C C . GLY A 1 122 ? -8.760 2.613 -6.376 1.00 98.12 122 GLY A C 1
ATOM 950 O O . GLY A 1 122 ? -7.904 3.024 -7.150 1.00 98.12 122 GLY A O 1
ATOM 951 N N . LEU A 1 123 ? -9.582 1.608 -6.698 1.00 98.31 123 LEU A N 1
ATOM 952 C CA . LEU A 1 123 ? -9.490 0.881 -7.969 1.00 98.31 123 LEU A CA 1
ATOM 953 C C . LEU A 1 123 ? -9.663 1.829 -9.155 1.00 98.31 123 LEU A C 1
ATOM 955 O O . LEU A 1 123 ? -8.883 1.780 -10.104 1.00 98.31 123 LEU A O 1
ATOM 959 N N . ALA A 1 124 ? -10.662 2.711 -9.084 1.00 98.25 124 ALA A N 1
ATOM 960 C CA . ALA A 1 124 ? -10.902 3.702 -10.122 1.00 98.25 124 ALA A CA 1
ATOM 961 C C . ALA A 1 124 ? -9.733 4.692 -10.238 1.00 98.25 124 ALA A C 1
ATOM 963 O O . ALA A 1 124 ? -9.241 4.926 -11.339 1.00 98.25 124 ALA A O 1
ATOM 964 N N . ALA A 1 125 ? -9.262 5.243 -9.117 1.00 97.88 125 ALA A N 1
ATOM 965 C CA . ALA A 1 125 ? -8.205 6.249 -9.105 1.00 97.88 125 ALA A CA 1
ATOM 966 C C . ALA A 1 125 ? -6.848 5.683 -9.549 1.00 97.88 125 ALA A C 1
ATOM 968 O O . ALA A 1 125 ? -6.230 6.225 -10.465 1.00 97.88 125 ALA A O 1
ATOM 969 N N . PHE A 1 126 ? -6.395 4.582 -8.942 1.00 98.06 126 PHE A N 1
ATOM 970 C CA . PHE A 1 126 ? -5.122 3.949 -9.291 1.00 98.06 126 PHE A CA 1
ATOM 971 C C . PHE A 1 126 ? -5.168 3.319 -10.676 1.00 98.06 126 PHE A C 1
ATOM 973 O O . PHE A 1 126 ? -4.199 3.441 -11.416 1.00 98.06 126 PHE A O 1
ATOM 980 N N . GLY A 1 127 ? -6.291 2.704 -11.058 1.00 97.94 127 GLY A N 1
ATOM 981 C CA . GLY A 1 127 ? -6.474 2.164 -12.402 1.00 97.94 127 GLY A CA 1
ATOM 982 C C . GLY A 1 127 ? -6.386 3.259 -13.461 1.00 97.94 127 GLY A C 1
ATOM 983 O O . GLY A 1 127 ? -5.601 3.144 -14.398 1.00 97.94 127 GLY A O 1
ATOM 984 N N . TRP A 1 128 ? -7.123 4.359 -13.279 1.00 98.06 128 TRP A N 1
ATOM 985 C CA . TRP A 1 128 ? -7.065 5.501 -14.192 1.00 98.06 128 TRP A CA 1
ATOM 986 C C . TRP A 1 128 ? -5.663 6.111 -14.265 1.00 98.06 128 TRP A C 1
ATOM 988 O O . TRP A 1 128 ? -5.156 6.344 -15.360 1.00 98.06 128 TRP A O 1
ATOM 998 N N . TYR A 1 129 ? -5.009 6.321 -13.118 1.00 97.62 129 TYR A N 1
ATOM 999 C CA . TYR A 1 129 ? -3.663 6.890 -13.078 1.00 97.62 129 TYR A CA 1
ATOM 1000 C C . TYR A 1 129 ? -2.628 5.973 -13.743 1.00 97.62 129 TYR A C 1
ATOM 1002 O O . TYR A 1 129 ? -1.799 6.447 -14.515 1.00 97.62 129 TYR A O 1
ATOM 1010 N N . ALA A 1 130 ? -2.705 4.661 -13.504 1.00 97.44 130 ALA A N 1
ATOM 1011 C CA . ALA A 1 130 ? -1.828 3.679 -14.131 1.00 97.44 130 ALA A CA 1
ATOM 1012 C C . ALA A 1 130 ? -2.029 3.616 -15.649 1.00 97.44 130 ALA A C 1
ATOM 1014 O O . ALA A 1 130 ? -1.050 3.565 -16.387 1.00 97.44 130 ALA A O 1
ATOM 1015 N N . VAL A 1 131 ? -3.277 3.654 -16.130 1.00 97.06 131 VAL A N 1
ATOM 1016 C CA . VAL A 1 131 ? -3.577 3.729 -17.569 1.00 97.06 131 VAL A CA 1
ATOM 1017 C C . VAL A 1 131 ? -2.982 5.003 -18.165 1.00 97.06 131 VAL A C 1
ATOM 1019 O O . VAL A 1 131 ? -2.180 4.924 -19.090 1.00 97.06 131 VAL A O 1
ATOM 1022 N N . TRP A 1 132 ? -3.290 6.163 -17.582 1.00 96.62 132 TRP A N 1
ATOM 1023 C CA . TRP A 1 132 ? -2.773 7.453 -18.042 1.00 96.62 132 TRP A CA 1
ATOM 1024 C C . TRP A 1 132 ? -1.237 7.499 -18.092 1.00 96.62 132 TRP A C 1
ATOM 1026 O O . TRP A 1 132 ? -0.665 8.053 -19.034 1.00 96.62 132 TRP A O 1
ATOM 1036 N N . TRP A 1 133 ? -0.571 6.903 -17.100 1.00 96.69 133 TRP A N 1
ATOM 1037 C CA . TRP A 1 133 ? 0.886 6.819 -17.031 1.00 96.69 133 TRP A CA 1
ATOM 1038 C C . TRP A 1 133 ? 1.460 5.895 -18.109 1.00 96.69 133 TRP A C 1
ATOM 1040 O O . TRP A 1 133 ? 2.383 6.269 -18.828 1.00 96.69 133 TRP A O 1
ATOM 1050 N N . LEU A 1 134 ? 0.912 4.685 -18.242 1.00 95.56 134 LEU A N 1
ATOM 1051 C CA . LEU A 1 134 ? 1.462 3.640 -19.108 1.00 95.56 134 LEU A CA 1
ATOM 1052 C C . LEU A 1 134 ? 1.088 3.815 -20.585 1.00 95.56 134 LEU A C 1
ATOM 1054 O O . LEU A 1 134 ? 1.725 3.218 -21.449 1.00 95.56 134 LEU A O 1
ATOM 1058 N N . GLU A 1 135 ? 0.117 4.663 -20.922 1.00 94.62 135 GLU A N 1
ATOM 1059 C CA . GLU A 1 135 ? -0.191 4.995 -22.318 1.00 94.62 135 GLU A CA 1
ATOM 1060 C C . GLU A 1 135 ? 0.911 5.833 -22.988 1.00 94.62 135 GLU A C 1
ATOM 1062 O O . GLU A 1 135 ? 1.096 5.750 -24.205 1.00 94.62 135 GLU A O 1
ATOM 1067 N N . ARG A 1 136 ? 1.704 6.600 -22.229 1.00 92.81 136 ARG A N 1
ATOM 1068 C CA . ARG A 1 136 ? 2.622 7.616 -22.774 1.00 92.81 136 ARG A CA 1
ATOM 1069 C C . ARG A 1 136 ? 4.100 7.261 -22.552 1.00 92.81 136 ARG A C 1
ATOM 1071 O O . ARG A 1 136 ? 4.460 6.862 -21.448 1.00 92.81 136 ARG A O 1
ATOM 1078 N N . PRO A 1 137 ? 4.972 7.411 -23.568 1.00 94.75 137 PRO A N 1
ATOM 1079 C CA . PRO A 1 137 ? 6.410 7.215 -23.391 1.00 94.75 137 PRO A CA 1
ATOM 1080 C C . PRO A 1 137 ? 7.027 8.345 -22.586 1.00 94.75 137 PRO A C 1
ATOM 1082 O O . PRO A 1 137 ? 6.598 9.493 -22.696 1.00 94.75 137 PRO A O 1
ATOM 1085 N N . GLY A 1 138 ? 8.061 8.018 -21.810 1.00 93.62 138 GLY A N 1
ATOM 1086 C CA . GLY A 1 138 ? 8.866 9.026 -21.123 1.00 93.62 138 GLY A CA 1
ATOM 1087 C C . GLY A 1 138 ? 8.166 9.699 -19.939 1.00 93.62 138 GLY A C 1
ATOM 1088 O O . GLY A 1 138 ? 8.608 10.757 -19.502 1.00 93.62 138 GLY A O 1
ATOM 1089 N N . MET A 1 139 ? 7.071 9.125 -19.431 1.00 94.88 139 MET A N 1
ATOM 1090 C CA . MET A 1 139 ? 6.404 9.631 -18.228 1.00 94.88 139 MET A CA 1
ATOM 1091 C C . MET A 1 139 ? 7.308 9.506 -17.000 1.00 94.88 139 MET A C 1
ATOM 1093 O O . MET A 1 139 ? 7.990 8.497 -16.829 1.00 94.88 139 MET A O 1
ATOM 1097 N N . GLY A 1 140 ? 7.265 10.515 -16.129 1.00 91.62 140 GLY A N 1
ATOM 1098 C CA . GLY A 1 140 ? 8.101 10.594 -14.932 1.00 91.62 140 GLY A CA 1
ATOM 1099 C C . GLY A 1 140 ? 9.370 11.416 -15.150 1.00 91.62 140 GLY A C 1
ATOM 1100 O O . GLY A 1 140 ? 9.428 12.266 -16.040 1.00 91.62 140 GLY A O 1
ATOM 1101 N N . TYR A 1 141 ? 10.375 11.201 -14.305 1.00 90.44 141 TYR A N 1
ATOM 1102 C CA . TYR A 1 141 ? 11.632 11.949 -14.342 1.00 90.44 141 TYR A CA 1
ATOM 1103 C C . TYR A 1 141 ? 12.811 11.102 -14.843 1.00 90.44 141 TYR A C 1
ATOM 1105 O O . TYR A 1 141 ? 12.951 9.928 -14.499 1.00 90.44 141 TYR A O 1
ATOM 1113 N N . GLY A 1 142 ? 13.708 11.729 -15.608 1.00 89.38 142 GLY A N 1
ATOM 1114 C CA . GLY A 1 142 ? 14.946 11.113 -16.091 1.00 89.38 142 GLY A CA 1
ATOM 1115 C C . GLY A 1 142 ? 14.788 10.280 -17.367 1.00 89.38 142 GLY A C 1
ATOM 1116 O O . GLY A 1 142 ? 13.729 10.252 -17.989 1.00 89.38 142 GLY A O 1
ATOM 1117 N N . ASP A 1 143 ? 15.882 9.631 -17.767 1.00 88.25 143 ASP A N 1
ATOM 1118 C CA . ASP A 1 143 ? 15.934 8.769 -18.950 1.00 88.25 143 ASP A CA 1
ATOM 1119 C C . ASP A 1 143 ? 15.169 7.459 -18.710 1.00 88.25 143 ASP A C 1
ATOM 1121 O O . ASP A 1 143 ? 15.353 6.800 -17.683 1.00 88.25 143 ASP A O 1
ATOM 1125 N N . LYS A 1 144 ? 14.297 7.100 -19.659 1.00 90.12 144 LYS A N 1
ATOM 1126 C CA . LYS A 1 144 ? 13.464 5.887 -19.621 1.00 90.12 144 LYS A CA 1
ATOM 1127 C C . LYS A 1 144 ? 13.977 4.778 -20.532 1.00 90.12 144 LYS A C 1
ATOM 1129 O O . LYS A 1 144 ? 13.367 3.711 -20.584 1.00 90.12 144 LYS A O 1
ATOM 1134 N N . THR A 1 145 ? 15.114 5.000 -21.187 1.00 87.38 145 THR A N 1
ATOM 1135 C CA . THR A 1 145 ? 15.773 3.998 -22.019 1.00 87.38 145 THR A CA 1
ATOM 1136 C C . THR A 1 145 ? 16.006 2.720 -21.218 1.00 87.38 145 THR A C 1
ATOM 1138 O O . THR A 1 145 ? 16.548 2.741 -20.114 1.00 87.38 145 THR A O 1
ATOM 1141 N N . GLY A 1 146 ? 15.586 1.587 -21.781 1.00 84.94 146 GLY A N 1
ATOM 1142 C CA . GLY A 1 146 ? 15.731 0.281 -21.141 1.00 84.94 146 GLY A CA 1
ATOM 1143 C C . GLY A 1 146 ? 14.650 -0.051 -20.113 1.00 84.94 146 GLY A C 1
ATOM 1144 O O . GLY A 1 146 ? 14.707 -1.142 -19.560 1.00 84.94 146 GLY A O 1
ATOM 1145 N N . LYS A 1 147 ? 13.671 0.834 -19.876 1.00 87.31 147 LYS A N 1
ATOM 1146 C CA . LYS A 1 147 ? 12.437 0.518 -19.143 1.00 87.31 147 LYS A CA 1
ATOM 1147 C C . LYS A 1 147 ? 11.389 -0.045 -20.098 1.00 87.31 147 LYS A C 1
ATOM 1149 O O . LYS A 1 147 ? 11.260 0.427 -21.231 1.00 87.31 147 LYS A O 1
ATOM 1154 N N . GLY A 1 148 ? 10.608 -1.014 -19.636 1.00 87.56 148 GLY A N 1
ATOM 1155 C CA . GLY A 1 148 ? 9.571 -1.649 -20.443 1.00 87.56 148 GLY A CA 1
ATOM 1156 C C . GLY A 1 148 ? 8.347 -2.043 -19.631 1.00 87.56 148 GLY A C 1
ATOM 1157 O O . GLY A 1 148 ? 8.432 -2.331 -18.439 1.00 87.56 148 GLY A O 1
ATOM 1158 N N . TRP A 1 149 ? 7.203 -2.064 -20.307 1.00 91.19 149 TRP A N 1
ATOM 1159 C CA . TRP A 1 149 ? 5.967 -2.632 -19.791 1.00 91.19 149 TRP A CA 1
ATOM 1160 C C . TRP A 1 149 ? 5.242 -3.366 -20.915 1.00 91.19 149 TRP A C 1
ATOM 1162 O O . TRP A 1 149 ? 4.756 -2.747 -21.866 1.00 91.19 149 TRP A O 1
ATOM 1172 N N . LYS A 1 150 ? 5.154 -4.690 -20.791 1.00 87.88 150 LYS A N 1
ATOM 1173 C CA . LYS A 1 150 ? 4.680 -5.614 -21.822 1.00 87.88 150 LYS A CA 1
ATOM 1174 C C . LYS A 1 150 ? 5.512 -5.417 -23.091 1.00 87.88 150 LYS A C 1
ATOM 1176 O O . LYS A 1 150 ? 6.736 -5.392 -23.035 1.00 87.88 150 LYS A O 1
ATOM 1181 N N . ASP A 1 151 ? 4.852 -5.214 -24.225 1.00 89.00 151 ASP A N 1
ATOM 1182 C CA . ASP A 1 151 ? 5.503 -4.980 -25.514 1.00 89.00 151 ASP A CA 1
ATOM 1183 C C . ASP A 1 151 ? 5.843 -3.493 -25.759 1.00 89.00 151 ASP A C 1
ATOM 1185 O O . ASP A 1 151 ? 6.229 -3.119 -26.867 1.00 89.00 151 ASP A O 1
ATOM 1189 N N . LEU A 1 152 ? 5.674 -2.619 -24.756 1.00 91.12 152 LEU A N 1
ATOM 1190 C CA . LEU A 1 152 ? 5.905 -1.177 -24.872 1.00 91.12 152 LEU A CA 1
ATOM 1191 C C . LEU A 1 152 ? 7.207 -0.759 -24.181 1.00 91.12 152 LEU A C 1
ATOM 1193 O O . LEU A 1 152 ? 7.472 -1.133 -23.039 1.00 91.12 152 LEU A O 1
ATOM 1197 N N . THR A 1 153 ? 7.994 0.079 -24.855 1.00 91.81 153 THR A N 1
ATOM 1198 C CA . THR A 1 153 ? 9.244 0.648 -24.328 1.00 91.81 153 THR A CA 1
ATOM 1199 C C . THR A 1 153 ? 9.003 1.967 -23.597 1.00 91.81 153 THR A C 1
ATOM 1201 O O . THR A 1 153 ? 7.952 2.597 -23.741 1.00 91.81 153 THR A O 1
ATOM 1204 N N . ASP A 1 154 ? 9.984 2.408 -22.813 1.00 92.25 154 ASP A N 1
ATOM 1205 C CA . ASP A 1 154 ? 10.005 3.712 -22.140 1.00 92.25 154 ASP A CA 1
ATOM 1206 C C . ASP A 1 154 ? 8.830 3.905 -21.168 1.00 92.25 154 ASP A C 1
ATOM 1208 O O . ASP A 1 154 ? 8.305 5.012 -21.002 1.00 92.25 154 ASP A O 1
ATOM 1212 N N . ARG A 1 155 ? 8.390 2.796 -20.557 1.00 93.50 155 ARG A N 1
ATOM 1213 C CA . ARG A 1 155 ? 7.332 2.735 -19.543 1.00 93.50 155 ARG A CA 1
ATOM 1214 C C . ARG A 1 155 ? 7.926 2.348 -18.202 1.00 93.50 155 ARG A C 1
ATOM 1216 O O . ARG A 1 155 ? 8.344 1.215 -18.002 1.00 93.50 155 ARG A O 1
ATOM 1223 N N . ASP A 1 156 ? 7.953 3.303 -17.284 1.00 92.00 156 ASP A N 1
ATOM 1224 C CA . ASP A 1 156 ? 8.542 3.115 -15.963 1.00 92.00 156 ASP A CA 1
ATOM 1225 C C . ASP A 1 156 ? 7.466 2.726 -14.940 1.00 92.00 156 ASP A C 1
ATOM 1227 O O . ASP A 1 156 ? 6.768 3.582 -14.387 1.00 92.00 156 ASP A O 1
ATOM 1231 N N . THR A 1 157 ? 7.300 1.420 -14.711 1.00 91.94 157 THR A N 1
ATOM 1232 C CA . THR A 1 157 ? 6.383 0.887 -13.688 1.00 91.94 157 THR A CA 1
ATOM 1233 C C . THR A 1 157 ? 6.913 1.082 -12.269 1.00 91.94 157 THR A C 1
ATOM 1235 O O . THR A 1 157 ? 6.122 1.138 -11.325 1.00 91.94 157 THR A O 1
ATOM 1238 N N . THR A 1 158 ? 8.232 1.218 -12.105 1.00 88.75 158 THR A N 1
ATOM 1239 C CA . THR A 1 158 ? 8.872 1.420 -10.801 1.00 88.75 158 THR A CA 1
ATOM 1240 C C . THR A 1 158 ? 8.570 2.818 -10.277 1.00 88.75 158 THR A C 1
ATOM 1242 O O . THR A 1 158 ? 8.125 2.971 -9.140 1.00 88.75 158 THR A O 1
ATOM 1245 N N . GLU A 1 159 ? 8.740 3.845 -11.110 1.00 92.19 159 GLU A N 1
ATOM 1246 C CA . GLU A 1 159 ? 8.398 5.216 -10.728 1.00 92.19 159 GLU A CA 1
ATOM 1247 C C . GLU A 1 159 ? 6.879 5.393 -10.547 1.00 92.19 159 GLU A C 1
ATOM 1249 O O . GLU A 1 159 ? 6.443 6.033 -9.587 1.00 92.19 159 GLU A O 1
ATOM 1254 N N . LEU A 1 160 ? 6.062 4.758 -11.396 1.00 95.06 160 LEU A N 1
ATOM 1255 C CA . LEU A 1 160 ? 4.609 4.701 -11.203 1.00 95.06 160 LEU A CA 1
ATOM 1256 C C . LEU A 1 160 ? 4.244 4.118 -9.827 1.00 95.06 160 LEU A C 1
ATOM 1258 O O . LEU A 1 160 ? 3.422 4.693 -9.109 1.00 95.06 160 LEU A O 1
ATOM 1262 N N . SER A 1 161 ? 4.866 2.996 -9.447 1.00 92.56 161 SER A N 1
ATOM 1263 C CA . SER A 1 161 ? 4.702 2.362 -8.131 1.00 92.56 161 SER A CA 1
ATOM 1264 C C . SER A 1 161 ? 5.065 3.320 -7.001 1.00 92.56 161 SER A C 1
ATOM 1266 O O . SER A 1 161 ? 4.279 3.516 -6.076 1.00 92.56 161 SER A O 1
ATOM 1268 N N . PHE A 1 162 ? 6.206 4.003 -7.112 1.00 92.50 162 PHE A N 1
ATOM 1269 C CA . PHE A 1 162 ? 6.651 4.976 -6.120 1.00 92.50 162 PHE A CA 1
ATOM 1270 C C . PHE A 1 162 ? 5.626 6.101 -5.906 1.00 92.50 162 PHE A C 1
ATOM 1272 O O . PHE A 1 162 ? 5.185 6.328 -4.776 1.00 92.50 162 PHE A O 1
ATOM 1279 N N . TRP A 1 163 ? 5.190 6.772 -6.977 1.00 94.88 163 TRP A N 1
ATOM 1280 C CA . TRP A 1 163 ? 4.278 7.919 -6.866 1.00 94.88 163 TRP A CA 1
ATOM 1281 C C . TRP A 1 163 ? 2.881 7.558 -6.374 1.00 94.88 163 TRP A C 1
ATOM 1283 O O . TRP A 1 163 ? 2.188 8.404 -5.808 1.00 94.88 163 TRP A O 1
ATOM 1293 N N . THR A 1 164 ? 2.464 6.311 -6.562 1.00 95.50 164 THR A N 1
ATOM 1294 C CA . THR A 1 164 ? 1.154 5.835 -6.113 1.00 95.50 164 THR A CA 1
ATOM 1295 C C . THR A 1 164 ? 1.199 5.238 -4.706 1.00 95.50 164 THR A C 1
ATOM 1297 O O . THR A 1 164 ? 0.249 5.430 -3.948 1.00 95.50 164 THR A O 1
ATOM 1300 N N . ALA A 1 165 ? 2.307 4.605 -4.309 1.00 93.25 165 ALA A N 1
ATOM 1301 C CA . ALA A 1 165 ? 2.486 4.049 -2.970 1.00 93.25 165 ALA A CA 1
ATOM 1302 C C . ALA A 1 165 ? 2.745 5.129 -1.910 1.00 93.25 165 ALA A C 1
ATOM 1304 O O . ALA A 1 165 ? 2.173 5.075 -0.821 1.00 93.25 165 ALA A O 1
ATOM 1305 N N . VAL A 1 166 ? 3.582 6.134 -2.205 1.00 94.06 166 VAL A N 1
ATOM 1306 C CA . VAL A 1 166 ? 3.993 7.156 -1.220 1.00 94.06 166 VAL A CA 1
ATOM 1307 C C . VAL A 1 166 ? 2.800 7.851 -0.542 1.00 94.06 166 VAL A C 1
ATOM 1309 O O . VAL A 1 166 ? 2.788 7.911 0.691 1.00 94.06 166 VAL A O 1
ATOM 1312 N N . PRO A 1 167 ? 1.764 8.328 -1.262 1.00 93.06 167 PRO A N 1
ATOM 1313 C CA . PRO A 1 167 ? 0.599 8.945 -0.629 1.00 93.06 167 PRO A CA 1
ATOM 1314 C C . PRO A 1 167 ? -0.156 8.002 0.318 1.00 93.06 167 PRO A C 1
ATOM 1316 O O . PRO A 1 167 ? -0.588 8.432 1.390 1.00 93.06 167 PRO A O 1
ATOM 1319 N N . ILE A 1 168 ? -0.289 6.720 -0.045 1.00 94.75 168 ILE A N 1
ATOM 1320 C CA . ILE A 1 168 ? -0.951 5.706 0.789 1.00 94.75 168 ILE A CA 1
ATOM 1321 C C . ILE A 1 168 ? -0.133 5.469 2.057 1.00 94.75 168 ILE A C 1
ATOM 1323 O O . ILE A 1 168 ? -0.691 5.486 3.151 1.00 94.75 168 ILE A O 1
ATOM 1327 N N . GLN A 1 169 ? 1.187 5.321 1.928 1.00 92.62 169 GLN A N 1
ATOM 1328 C CA . GLN A 1 169 ? 2.077 5.034 3.054 1.00 92.62 169 GLN A CA 1
ATOM 1329 C C . GLN A 1 169 ? 2.196 6.216 4.019 1.00 92.62 169 GLN A C 1
ATOM 1331 O O . GLN A 1 169 ? 2.163 6.032 5.240 1.00 92.62 169 GLN A O 1
ATOM 1336 N N . LEU A 1 170 ? 2.256 7.446 3.502 1.00 94.81 170 LEU A N 1
ATOM 1337 C CA . LEU A 1 170 ? 2.196 8.656 4.323 1.00 94.81 170 LEU A CA 1
ATOM 1338 C C . LEU A 1 170 ? 0.844 8.779 5.035 1.00 94.81 170 LEU A C 1
ATOM 1340 O O . LEU A 1 170 ? 0.803 8.992 6.248 1.00 94.81 170 LEU A O 1
ATOM 1344 N N . GLY A 1 171 ? -0.261 8.586 4.308 1.00 94.81 171 GLY A N 1
ATOM 1345 C CA . GLY A 1 171 ? -1.608 8.597 4.879 1.00 94.81 171 GLY A CA 1
ATOM 1346 C C . GLY A 1 171 ? -1.806 7.515 5.944 1.00 94.81 171 GLY A C 1
ATOM 1347 O O . GLY A 1 171 ? -2.376 7.784 7.000 1.00 94.81 171 GLY A O 1
ATOM 1348 N N . GLY A 1 172 ? -1.280 6.313 5.711 1.00 93.44 172 GLY A N 1
ATOM 1349 C CA . GLY A 1 172 ? -1.284 5.199 6.655 1.00 93.44 172 GLY A CA 1
ATOM 1350 C C . GLY A 1 172 ? -0.483 5.487 7.911 1.00 93.44 172 GLY A C 1
ATOM 1351 O O . GLY A 1 172 ? -0.959 5.214 9.013 1.00 93.44 172 GLY A O 1
ATOM 1352 N N . SER A 1 173 ? 0.686 6.107 7.764 1.00 92.44 173 SER A N 1
ATOM 1353 C CA . SER A 1 173 ? 1.546 6.485 8.886 1.00 92.44 173 SER A CA 1
ATOM 1354 C C . SER A 1 173 ? 0.877 7.549 9.761 1.00 92.44 173 SER A C 1
ATOM 1356 O O . SER A 1 173 ? 0.720 7.356 10.968 1.00 92.44 173 SER A O 1
ATOM 1358 N N . ILE A 1 174 ? 0.391 8.635 9.148 1.00 94.38 174 ILE A N 1
ATOM 1359 C CA . ILE A 1 174 ? -0.324 9.716 9.846 1.00 94.38 174 ILE A CA 1
ATOM 1360 C C . ILE A 1 174 ? -1.598 9.179 10.502 1.00 94.38 174 ILE A C 1
ATOM 1362 O O . ILE A 1 174 ? -1.854 9.434 11.679 1.00 94.38 174 ILE A O 1
ATOM 1366 N N . GLY A 1 175 ? -2.388 8.400 9.764 1.00 93.25 175 GLY A N 1
ATOM 1367 C CA . GLY A 1 175 ? -3.628 7.827 10.267 1.00 93.25 175 GLY A CA 1
ATOM 1368 C C . GLY A 1 175 ? -3.402 6.829 11.404 1.00 93.25 175 GLY A C 1
ATOM 1369 O O . GLY A 1 175 ? -4.186 6.803 12.349 1.00 93.25 175 GLY A O 1
ATOM 1370 N N . SER A 1 176 ? -2.314 6.055 11.374 1.00 91.56 176 SER A N 1
ATOM 1371 C CA . SER A 1 176 ? -1.945 5.147 12.469 1.00 91.56 176 SER A CA 1
ATOM 1372 C C . SER A 1 176 ? -1.588 5.913 13.743 1.00 91.56 176 SER A C 1
ATOM 1374 O O . SER A 1 176 ? -2.073 5.568 14.820 1.00 91.56 176 SER A O 1
ATOM 1376 N N . VAL A 1 177 ? -0.824 7.005 13.634 1.00 92.25 177 VAL A N 1
ATOM 1377 C CA . VAL A 1 177 ? -0.546 7.890 14.780 1.00 92.25 177 VAL A CA 1
ATOM 1378 C C . VAL A 1 177 ? -1.842 8.509 15.310 1.00 92.25 177 VAL A C 1
ATOM 1380 O O . VAL A 1 177 ? -2.101 8.452 16.512 1.00 92.25 177 VAL A O 1
ATOM 1383 N N . ALA A 1 178 ? -2.698 9.031 14.427 1.00 91.44 178 ALA A N 1
ATOM 1384 C CA . ALA A 1 178 ? -3.987 9.603 14.809 1.00 91.44 178 ALA A CA 1
ATOM 1385 C C . ALA A 1 178 ? -4.877 8.584 15.538 1.00 91.44 178 ALA A C 1
ATOM 1387 O O . ALA A 1 178 ? -5.493 8.915 16.548 1.00 91.44 178 ALA A O 1
ATOM 1388 N N . MET A 1 179 ? -4.897 7.329 15.084 1.00 90.62 179 MET A N 1
ATOM 1389 C CA . MET A 1 179 ? -5.622 6.248 15.746 1.00 90.62 179 MET A CA 1
ATOM 1390 C C . MET A 1 179 ? -5.096 5.941 17.150 1.00 90.62 179 MET A C 1
ATOM 1392 O O . MET A 1 179 ? -5.899 5.650 18.036 1.00 90.62 179 MET A O 1
ATOM 1396 N N . VAL A 1 180 ? -3.776 5.958 17.364 1.00 91.19 180 VAL A N 1
ATOM 1397 C CA . VAL A 1 180 ? -3.179 5.760 18.698 1.00 91.19 180 VAL A CA 1
ATOM 1398 C C . VAL A 1 180 ? -3.570 6.908 19.627 1.00 91.19 180 VAL A C 1
ATOM 1400 O O . VAL A 1 180 ? -4.000 6.657 20.753 1.00 91.19 180 VAL A O 1
ATOM 1403 N N . LEU A 1 181 ? -3.490 8.151 19.142 1.00 91.75 181 LEU A N 1
ATOM 1404 C CA . LEU A 1 181 ? -3.892 9.341 19.897 1.00 91.75 181 LEU A CA 1
ATOM 1405 C C . LEU A 1 181 ? -5.387 9.320 20.243 1.00 91.75 181 LEU A C 1
ATOM 1407 O O . LEU A 1 181 ? -5.752 9.573 21.386 1.00 91.75 181 LEU A O 1
ATOM 1411 N N . GLN A 1 182 ? -6.243 8.960 19.284 1.00 90.00 182 GLN A N 1
ATOM 1412 C CA . GLN A 1 182 ? -7.695 8.889 19.459 1.00 90.00 182 GLN A CA 1
ATOM 1413 C C . GLN A 1 182 ? -8.104 7.880 20.540 1.00 90.00 182 GLN A C 1
ATOM 1415 O O . GLN A 1 182 ? -8.988 8.168 21.344 1.00 90.00 182 GLN A O 1
ATOM 1420 N N . ARG A 1 183 ? -7.499 6.685 20.544 1.00 89.25 183 ARG A N 1
ATOM 1421 C CA . ARG A 1 183 ? -7.865 5.609 21.482 1.00 89.25 183 ARG A CA 1
ATOM 1422 C C . ARG A 1 183 ? -7.124 5.682 22.821 1.00 89.25 183 ARG A C 1
ATOM 1424 O O . ARG A 1 183 ? -7.540 5.031 23.772 1.00 89.25 183 ARG A O 1
ATOM 1431 N N . GLY A 1 184 ? -6.017 6.424 22.893 1.00 90.81 184 GLY A N 1
ATOM 1432 C CA . GLY A 1 184 ? -5.205 6.587 24.105 1.00 90.81 184 GLY A CA 1
ATOM 1433 C C . GLY A 1 184 ? -4.321 5.385 24.472 1.00 90.81 184 GLY A C 1
ATOM 1434 O O . GLY A 1 184 ? -3.812 5.322 25.587 1.00 90.81 184 GLY A O 1
ATOM 1435 N N . HIS A 1 185 ? -4.132 4.416 23.570 1.00 90.25 185 HIS A N 1
ATOM 1436 C CA . HIS A 1 185 ? -3.271 3.248 23.790 1.00 90.25 185 HIS A CA 1
ATOM 1437 C C . HIS A 1 185 ? -2.715 2.685 22.469 1.00 90.25 185 HIS A C 1
ATOM 1439 O O . HIS A 1 185 ? -3.296 2.865 21.403 1.00 90.25 185 HIS A O 1
ATOM 1445 N N . SER A 1 186 ? -1.613 1.934 22.529 1.00 90.31 186 SER A N 1
ATOM 1446 C CA . SER A 1 186 ? -0.913 1.374 21.356 1.00 90.31 186 SER A CA 1
ATOM 1447 C C . SER A 1 186 ? -1.465 0.025 20.866 1.00 90.31 186 SER A C 1
ATOM 1449 O O . SER A 1 186 ? -0.770 -0.743 20.204 1.00 90.31 186 SER A O 1
ATOM 1451 N N . GLY A 1 187 ? -2.712 -0.311 21.207 1.00 88.88 187 GLY A N 1
ATOM 1452 C CA . GLY A 1 187 ? -3.338 -1.556 20.741 1.00 88.88 187 GLY A CA 1
ATOM 1453 C C . GLY A 1 187 ? -3.423 -1.574 19.213 1.00 88.88 187 GLY A C 1
ATOM 1454 O O . GLY A 1 187 ? -3.641 -0.533 18.608 1.00 88.88 187 GLY A O 1
ATOM 1455 N N . GLY A 1 188 ? -3.230 -2.738 18.594 1.00 86.19 188 GLY A N 1
ATOM 1456 C CA . GLY A 1 188 ? -3.152 -2.878 17.135 1.00 86.19 188 GLY A CA 1
ATOM 1457 C C . GLY A 1 188 ? -1.795 -2.491 16.536 1.00 86.19 188 GLY A C 1
ATOM 1458 O O . GLY A 1 188 ? -1.509 -2.885 15.412 1.00 86.19 188 GLY A O 1
ATOM 1459 N N . HIS A 1 189 ? -0.929 -1.824 17.307 1.00 87.69 189 HIS A N 1
ATOM 1460 C CA . HIS A 1 189 ? 0.407 -1.387 16.900 1.00 87.69 189 HIS A CA 1
ATOM 1461 C C . HIS A 1 189 ? 1.495 -1.934 17.854 1.00 87.69 189 HIS A C 1
ATOM 1463 O O . HIS A 1 189 ? 1.203 -2.487 18.924 1.00 87.69 189 HIS A O 1
ATOM 1469 N N . GLY A 1 190 ? 2.770 -1.800 17.473 1.00 84.62 190 GLY A N 1
ATOM 1470 C CA . GLY A 1 190 ? 3.907 -2.123 18.341 1.00 84.62 190 GLY A CA 1
ATOM 1471 C C . GLY A 1 190 ? 5.262 -1.979 17.649 1.00 84.62 190 GLY A C 1
ATOM 1472 O O . GLY A 1 190 ? 5.394 -2.368 16.498 1.00 84.62 190 GLY A O 1
ATOM 1473 N N . TYR A 1 191 ? 6.271 -1.476 18.368 1.00 84.31 191 TYR A N 1
ATOM 1474 C CA . TYR A 1 191 ? 7.637 -1.316 17.844 1.00 84.31 191 TYR A CA 1
ATOM 1475 C C . TYR A 1 191 ? 8.284 -2.636 17.421 1.00 84.31 191 TYR A C 1
ATOM 1477 O O . TYR A 1 191 ? 9.069 -2.656 16.500 1.00 84.31 191 TYR A O 1
ATOM 1485 N N . ALA A 1 192 ? 7.926 -3.764 18.038 1.00 84.62 192 ALA A N 1
ATOM 1486 C CA . ALA A 1 192 ? 8.456 -5.067 17.623 1.00 84.62 192 ALA A CA 1
ATOM 1487 C C . ALA A 1 192 ? 7.948 -5.536 16.240 1.00 84.62 192 ALA A C 1
ATOM 1489 O O . ALA A 1 192 ? 8.362 -6.592 15.772 1.00 84.62 192 ALA A O 1
ATOM 1490 N N . ILE A 1 193 ? 7.003 -4.807 15.636 1.00 85.69 193 ILE A N 1
ATOM 1491 C CA . ILE A 1 193 ? 6.445 -5.089 14.308 1.00 85.69 193 ILE A CA 1
ATOM 1492 C C . ILE A 1 193 ? 7.138 -4.239 13.227 1.00 85.69 193 ILE A C 1
ATOM 1494 O O . ILE A 1 193 ? 7.148 -4.665 12.074 1.00 85.69 193 ILE A O 1
ATOM 1498 N N . TRP A 1 194 ? 7.696 -3.075 13.592 1.00 79.25 194 TRP A N 1
ATOM 1499 C CA . TRP A 1 194 ? 8.177 -2.032 12.676 1.00 79.25 194 TRP A CA 1
ATOM 1500 C C . TRP A 1 194 ? 9.669 -1.755 12.829 1.00 79.25 194 TRP A C 1
ATOM 1502 O O . TRP A 1 194 ? 10.134 -1.677 13.987 1.00 79.25 194 TRP A O 1
#

Secondary structure (DSSP, 8-state):
--SSSPPPPTT--TTHHHHHHHHHHHHHHHHHHHHHHHHHHHHHHTS-SS-HHHHHHHHHHHHHIIIII--SHHHHHHHHHHHHHHHHHHHHHHHHHHHHTTT-HHHHHHHHHHHHHHHHHHHHHHHHHHHHHHTSTT-SSS--TT-EETTEES--HHHHHHHHHHHHHHHHHHHHHHHHHHHTS-TT--GGG-